Protein AF-A0A238XW13-F1 (afdb_monomer_lite)

Secondary structure (DSSP, 8-state):
-----HHHHHHHHHHHHHHHHHHHHHHHHTT---PPP-TT-GGGGGGGHHHHHHHHHHHHHHHHHHHHTT----HHHHTHHHHHHHHHHHHHHHTT-SS---HHHHHT--HHHHT-HHHHHHHHHHHHHHHHHHHHHHHHHT-HHHHHHHHHHHHHHHHHSTTHHHHHHHHHHHHHHHHHHHHHTT-TTS--

Structure (mmCIF, N/CA/C/O backbone):
data_AF-A0A238XW13-F1
#
_entry.id   AF-A0A238XW13-F1
#
loop_
_atom_site.group_PDB
_atom_site.id
_atom_site.type_symbol
_atom_site.label_atom_id
_atom_site.label_alt_id
_atom_site.label_comp_id
_atom_site.label_asym_id
_atom_site.label_entity_id
_atom_site.label_seq_id
_atom_site.pdbx_PDB_ins_code
_atom_site.Cartn_x
_atom_site.Cartn_y
_atom_site.Cartn_z
_atom_site.occupancy
_atom_site.B_iso_or_equiv
_atom_site.auth_seq_id
_atom_site.auth_comp_id
_atom_site.auth_asym_id
_atom_site.auth_atom_id
_atom_site.pdbx_PDB_model_num
ATOM 1 N N . MET A 1 1 ? -5.013 22.566 20.085 1.00 47.66 1 MET A N 1
ATOM 2 C CA . MET A 1 1 ? -4.917 21.570 18.995 1.00 47.66 1 MET A CA 1
ATOM 3 C C . MET A 1 1 ? -6.305 21.406 18.402 1.00 47.66 1 MET A C 1
ATOM 5 O O . MET A 1 1 ? -7.188 20.945 19.110 1.00 47.66 1 MET A O 1
ATOM 9 N N . VAL A 1 2 ? -6.535 21.866 17.172 1.00 48.44 2 VAL A N 1
ATOM 10 C CA . VAL A 1 2 ? -7.848 21.725 16.520 1.00 48.44 2 VAL A CA 1
ATOM 11 C C . VAL A 1 2 ? -8.035 20.252 16.161 1.00 48.44 2 VAL A C 1
ATOM 13 O O . VAL A 1 2 ? -7.322 19.716 15.314 1.00 48.44 2 VAL A O 1
ATOM 16 N N . THR A 1 3 ? -8.947 19.565 16.842 1.00 62.66 3 THR A N 1
ATOM 17 C CA . THR A 1 3 ? -9.299 18.179 16.534 1.00 62.66 3 THR A CA 1
ATOM 18 C C . THR A 1 3 ? -10.225 18.173 15.324 1.00 62.66 3 THR A C 1
ATOM 20 O O . THR A 1 3 ? -11.417 18.451 15.419 1.00 62.66 3 THR A O 1
ATOM 23 N N . LEU A 1 4 ? -9.666 17.885 14.147 1.00 67.56 4 LEU A N 1
ATOM 24 C CA . LEU A 1 4 ? -10.470 17.681 12.944 1.00 67.56 4 LEU A CA 1
ATOM 25 C C . LEU A 1 4 ? -11.485 16.547 13.178 1.00 67.56 4 LEU A C 1
ATOM 27 O O . LEU A 1 4 ? -11.102 15.486 13.685 1.00 67.56 4 LEU A O 1
ATOM 31 N N . PRO A 1 5 ? -12.760 16.729 12.788 1.00 81.88 5 PRO A N 1
ATOM 32 C CA . PRO A 1 5 ? -13.751 15.677 12.916 1.00 81.88 5 PRO A CA 1
ATOM 33 C C . PRO A 1 5 ? -13.320 14.451 12.109 1.00 81.88 5 PRO A C 1
ATOM 35 O O . PRO A 1 5 ? -12.816 14.562 10.988 1.00 81.88 5 PRO A O 1
ATOM 38 N N . ARG A 1 6 ? -13.550 13.260 12.669 1.00 79.94 6 ARG A N 1
ATOM 39 C CA . ARG A 1 6 ? -13.092 11.973 12.114 1.00 79.94 6 ARG A CA 1
ATOM 40 C C . ARG A 1 6 ? -13.455 11.779 10.638 1.00 79.94 6 ARG A C 1
ATOM 42 O O . ARG A 1 6 ? -12.653 11.251 9.876 1.00 79.94 6 ARG A O 1
ATOM 49 N N . ARG A 1 7 ? -14.634 12.259 10.229 1.00 83.69 7 ARG A N 1
ATOM 50 C CA . ARG A 1 7 ? -15.114 12.207 8.840 1.00 83.69 7 ARG A CA 1
ATOM 51 C C . ARG A 1 7 ? -14.308 13.101 7.896 1.00 83.69 7 ARG A C 1
ATOM 53 O O . ARG A 1 7 ? -14.017 12.678 6.788 1.00 83.69 7 ARG A O 1
ATOM 60 N N . VAL A 1 8 ? -13.907 14.295 8.336 1.00 85.88 8 VAL A N 1
ATOM 61 C CA . VAL A 1 8 ? -13.082 15.213 7.530 1.00 85.88 8 VAL A CA 1
ATOM 62 C C . VAL A 1 8 ? -11.680 14.642 7.353 1.00 85.88 8 VAL A C 1
ATOM 64 O O . VAL A 1 8 ? -11.150 14.640 6.247 1.00 85.88 8 VAL A O 1
ATOM 67 N N . ARG A 1 9 ? -11.110 14.065 8.416 1.00 85.19 9 ARG A N 1
ATOM 68 C CA . ARG A 1 9 ? -9.836 13.344 8.323 1.00 85.19 9 ARG A CA 1
ATOM 69 C C . ARG A 1 9 ? -9.937 12.129 7.392 1.00 85.19 9 ARG A C 1
ATOM 71 O O . ARG A 1 9 ? -9.058 11.922 6.565 1.00 85.19 9 ARG A O 1
ATOM 78 N N . GLY A 1 10 ? -11.029 11.368 7.483 1.00 85.75 10 GLY A N 1
ATOM 79 C CA . GLY A 1 10 ? -11.312 10.263 6.566 1.00 85.75 10 GLY A CA 1
ATOM 80 C C . GLY A 1 10 ? -11.390 10.717 5.107 1.00 85.75 10 GLY A C 1
ATOM 81 O O . GLY A 1 10 ? -10.730 10.130 4.257 1.00 85.75 10 GLY A O 1
ATOM 82 N N . ALA A 1 11 ? -12.114 11.804 4.827 1.00 89.12 11 ALA A N 1
ATOM 83 C CA . ALA A 1 11 ? -12.200 12.392 3.490 1.00 89.12 11 ALA A CA 1
ATOM 84 C C . ALA A 1 11 ? -10.829 12.856 2.972 1.00 89.12 11 ALA A C 1
ATOM 86 O O . ALA A 1 11 ? -10.493 12.594 1.822 1.00 89.12 11 ALA A O 1
ATOM 87 N N . MET A 1 12 ? -10.012 13.478 3.827 1.00 90.06 12 MET A N 1
ATOM 88 C CA . MET A 1 12 ? -8.645 13.879 3.489 1.00 90.06 12 MET A CA 1
ATOM 89 C C . MET A 1 12 ? -7.772 12.673 3.115 1.00 90.06 12 MET A C 1
ATOM 91 O O . MET A 1 12 ? -7.063 12.728 2.114 1.00 90.06 12 MET A O 1
ATOM 95 N N . PHE A 1 13 ? -7.840 11.572 3.870 1.00 90.19 13 PHE A N 1
ATOM 96 C CA . PHE A 1 13 ? -7.096 10.356 3.530 1.00 90.19 13 PHE A CA 1
ATOM 97 C C . PHE A 1 13 ? -7.586 9.704 2.244 1.00 90.19 13 PHE A C 1
ATOM 99 O O . PHE A 1 13 ? -6.761 9.231 1.474 1.00 90.19 13 PHE A O 1
ATOM 106 N N . VAL A 1 14 ? -8.894 9.717 1.974 1.00 90.38 14 VAL A N 1
ATOM 107 C CA . VAL A 1 14 ? -9.426 9.235 0.693 1.00 90.38 14 VAL A CA 1
ATOM 108 C C . VAL A 1 14 ? -8.959 10.123 -0.461 1.00 90.38 14 VAL A C 1
ATOM 110 O O . VAL A 1 14 ? -8.526 9.599 -1.480 1.00 90.38 14 VAL A O 1
ATOM 113 N N . ALA A 1 15 ? -8.969 11.447 -0.305 1.00 92.00 15 ALA A N 1
ATOM 114 C CA . ALA A 1 15 ? -8.471 12.364 -1.330 1.00 92.00 15 ALA A CA 1
ATOM 115 C C . ALA A 1 15 ? -6.973 12.151 -1.608 1.00 92.00 15 ALA A C 1
ATOM 117 O O . ALA A 1 15 ? -6.567 12.047 -2.765 1.00 92.00 15 ALA A O 1
ATOM 118 N N . LEU A 1 16 ? -6.161 12.011 -0.553 1.00 90.75 16 LEU A N 1
ATOM 119 C CA . LEU A 1 16 ? -4.748 11.654 -0.681 1.00 90.75 16 LEU A CA 1
ATOM 120 C C . LEU A 1 16 ? -4.582 10.294 -1.358 1.00 90.75 16 LEU A C 1
ATOM 122 O O . LEU A 1 16 ? -3.774 10.171 -2.271 1.00 90.75 16 LEU A O 1
ATOM 126 N N . ALA A 1 17 ? -5.368 9.294 -0.957 1.00 90.75 17 ALA A N 1
ATOM 127 C CA . ALA A 1 17 ? -5.331 7.969 -1.554 1.00 90.75 17 ALA A CA 1
ATOM 128 C C . ALA A 1 17 ? -5.603 8.018 -3.058 1.00 90.75 17 ALA A C 1
ATOM 130 O O . ALA A 1 17 ? -4.850 7.432 -3.824 1.00 90.75 17 ALA A O 1
ATOM 131 N N . VAL A 1 18 ? -6.625 8.761 -3.487 1.00 90.81 18 VAL A N 1
ATOM 132 C CA . VAL A 1 18 ? -6.931 8.962 -4.909 1.00 90.81 18 VAL A CA 1
ATOM 133 C C . VAL A 1 18 ? -5.757 9.624 -5.632 1.00 90.81 18 VAL A C 1
ATOM 135 O O . VAL A 1 18 ? -5.364 9.150 -6.693 1.00 90.81 18 VAL A O 1
ATOM 138 N N . GLY A 1 19 ? -5.149 10.663 -5.049 1.00 89.12 19 GLY A N 1
ATOM 139 C CA . GLY A 1 19 ? -3.969 11.314 -5.628 1.00 89.12 19 GLY A CA 1
ATOM 140 C C . GLY A 1 19 ? -2.779 10.362 -5.787 1.00 89.12 19 GLY A C 1
ATOM 141 O O . GLY A 1 19 ? -2.155 10.315 -6.845 1.00 89.12 19 GLY A O 1
ATOM 142 N N . PHE A 1 20 ? -2.504 9.549 -4.768 1.00 89.06 20 PHE A N 1
ATOM 143 C CA . PHE A 1 20 ? -1.454 8.533 -4.809 1.00 89.06 20 PHE A CA 1
ATOM 144 C C . PHE A 1 20 ? -1.750 7.431 -5.837 1.00 89.06 20 PHE A C 1
ATOM 146 O O . PHE A 1 20 ? -0.878 7.087 -6.627 1.00 89.06 20 PHE A O 1
ATOM 153 N N . LEU A 1 21 ? -2.984 6.926 -5.898 1.00 87.12 21 LEU A N 1
ATOM 154 C CA . LEU A 1 21 ? -3.394 5.910 -6.874 1.00 87.12 21 LEU A CA 1
ATOM 155 C C . LEU A 1 21 ? -3.401 6.437 -8.319 1.00 87.12 21 LEU A C 1
ATOM 157 O O . LEU A 1 21 ? -3.202 5.659 -9.250 1.00 87.12 21 LEU A O 1
ATOM 161 N N . ALA A 1 22 ? -3.587 7.744 -8.517 1.00 85.56 22 ALA A N 1
ATOM 162 C CA . ALA A 1 22 ? -3.461 8.397 -9.818 1.00 85.56 22 ALA A CA 1
ATOM 163 C C . ALA A 1 22 ? -1.995 8.613 -10.246 1.00 85.56 22 ALA A C 1
ATOM 165 O O . ALA A 1 22 ? -1.715 8.724 -11.441 1.00 85.56 22 ALA A O 1
ATOM 166 N N . GLY A 1 23 ? -1.053 8.640 -9.296 1.00 82.50 23 GLY A N 1
ATOM 167 C CA . GLY A 1 23 ? 0.372 8.903 -9.523 1.00 82.50 23 GLY A CA 1
ATOM 168 C C . GLY A 1 23 ? 1.007 8.100 -10.670 1.00 82.50 23 GLY A C 1
ATOM 169 O O . GLY A 1 23 ? 1.603 8.712 -11.558 1.00 82.50 23 GLY A O 1
ATOM 170 N N . PRO A 1 24 ? 0.845 6.764 -10.732 1.00 76.38 24 PRO A N 1
ATOM 171 C CA . PRO A 1 24 ? 1.392 5.950 -11.818 1.00 76.38 24 PRO A CA 1
ATOM 172 C C . PRO A 1 24 ? 0.893 6.370 -13.210 1.00 76.38 24 PRO A C 1
ATOM 174 O O . PRO A 1 24 ? 1.663 6.366 -14.171 1.00 76.38 24 PRO A O 1
ATOM 177 N N . PHE A 1 25 ? -0.377 6.770 -13.330 1.00 76.56 25 PHE A N 1
ATOM 178 C CA . PHE A 1 25 ? -0.962 7.224 -14.596 1.00 76.56 25 PHE A CA 1
ATOM 179 C C . PHE A 1 25 ? -0.399 8.580 -15.026 1.00 76.56 25 PHE A C 1
ATOM 181 O O . PHE A 1 25 ? -0.126 8.785 -16.207 1.00 76.56 25 PHE A O 1
ATOM 188 N N . LEU A 1 26 ? -0.172 9.483 -14.070 1.00 78.69 26 LEU A N 1
ATOM 189 C CA . LEU A 1 26 ? 0.428 10.794 -14.325 1.00 78.69 26 LEU A CA 1
ATOM 190 C C . LEU A 1 26 ? 1.893 10.674 -14.767 1.00 78.69 26 LEU A C 1
ATOM 192 O O . LEU A 1 26 ? 2.298 11.327 -15.724 1.00 78.69 26 LEU A O 1
ATOM 196 N N . LEU A 1 27 ? 2.670 9.799 -14.120 1.00 76.31 27 LEU A N 1
ATOM 197 C CA . LEU A 1 27 ? 4.058 9.517 -14.505 1.00 76.31 27 LEU A CA 1
ATOM 198 C C . LEU A 1 27 ? 4.147 8.937 -15.921 1.00 76.31 27 LEU A C 1
ATOM 200 O O . LEU A 1 27 ? 5.011 9.337 -16.700 1.00 76.31 27 LEU A O 1
ATOM 204 N N . ARG A 1 28 ? 3.213 8.047 -16.280 1.00 71.69 28 ARG A N 1
ATOM 205 C CA . ARG A 1 28 ? 3.100 7.534 -17.650 1.00 71.69 28 ARG A CA 1
ATOM 206 C C . ARG A 1 28 ? 2.737 8.640 -18.643 1.00 71.69 28 ARG A C 1
ATOM 208 O O . ARG A 1 28 ? 3.361 8.721 -19.694 1.00 71.69 28 ARG A O 1
ATOM 215 N N . ALA A 1 29 ? 1.748 9.479 -18.331 1.00 72.94 29 ALA A N 1
ATOM 216 C CA . ALA A 1 29 ? 1.335 10.581 -19.205 1.00 72.94 29 ALA A CA 1
ATOM 217 C C . ALA A 1 29 ? 2.479 11.578 -19.466 1.00 72.94 29 ALA A C 1
ATOM 219 O O . ALA A 1 29 ? 2.562 12.153 -20.547 1.00 72.94 29 ALA A O 1
ATOM 220 N N . ALA A 1 30 ? 3.396 11.730 -18.508 1.00 75.31 30 ALA A N 1
ATOM 221 C CA . ALA A 1 30 ? 4.619 12.515 -18.648 1.00 75.31 30 ALA A CA 1
ATOM 222 C C . ALA A 1 30 ? 5.753 11.791 -19.410 1.00 75.31 30 ALA A C 1
ATOM 224 O O . ALA A 1 30 ? 6.874 12.295 -19.444 1.00 75.31 30 ALA A O 1
ATOM 225 N N . ALA A 1 31 ? 5.483 10.620 -20.002 1.00 68.06 31 ALA A N 1
ATOM 226 C CA . ALA A 1 31 ? 6.437 9.786 -20.735 1.00 68.06 31 ALA A CA 1
ATOM 227 C C . ALA A 1 31 ? 7.711 9.435 -19.941 1.00 68.06 31 ALA A C 1
ATOM 229 O O . ALA A 1 31 ? 8.783 9.250 -20.518 1.00 68.06 31 ALA A O 1
ATOM 230 N N . VAL A 1 32 ? 7.604 9.321 -18.611 1.00 65.50 32 VAL A N 1
ATOM 231 C CA . VAL A 1 32 ? 8.729 8.898 -17.770 1.00 65.50 32 VAL A CA 1
ATOM 232 C C . VAL A 1 32 ? 9.018 7.418 -18.048 1.00 65.50 32 VAL A C 1
ATOM 234 O O . VAL A 1 32 ? 8.116 6.589 -17.879 1.00 65.50 32 VAL A O 1
ATOM 237 N N . PRO A 1 33 ? 10.244 7.048 -18.464 1.00 61.31 33 PRO A N 1
ATOM 238 C CA . PRO A 1 33 ? 10.586 5.658 -18.723 1.00 61.31 33 PRO A CA 1
ATOM 239 C C . PRO A 1 33 ? 10.483 4.845 -17.428 1.00 61.31 33 PRO A C 1
ATOM 241 O O . PRO A 1 33 ? 11.219 5.062 -16.469 1.00 61.31 33 PRO A O 1
ATOM 244 N N . MET A 1 34 ? 9.545 3.900 -17.405 1.00 61.00 34 MET A N 1
ATOM 245 C CA . MET A 1 34 ? 9.324 2.979 -16.292 1.00 61.00 34 MET A CA 1
ATOM 246 C C . MET A 1 34 ? 10.024 1.656 -16.606 1.00 61.00 34 MET A C 1
ATOM 248 O O . MET A 1 34 ? 9.383 0.676 -16.970 1.00 61.00 34 MET A O 1
ATOM 252 N N . SER A 1 35 ? 11.354 1.650 -16.543 1.00 64.94 35 SER A N 1
ATOM 253 C CA . SER A 1 35 ? 12.164 0.430 -16.612 1.00 64.94 35 SER A CA 1
ATOM 254 C C . SER A 1 35 ? 12.435 -0.118 -15.208 1.00 64.94 35 SER A C 1
ATOM 256 O O . SER A 1 35 ? 12.226 0.563 -14.202 1.00 64.94 35 SER A O 1
ATOM 258 N N . THR A 1 36 ? 12.907 -1.363 -15.115 1.00 66.69 36 THR A N 1
ATOM 259 C CA . THR A 1 36 ? 13.448 -1.881 -13.853 1.00 66.69 36 THR A CA 1
ATOM 260 C C . THR A 1 36 ? 14.610 -0.998 -13.389 1.00 66.69 36 THR A C 1
ATOM 262 O O . THR A 1 36 ? 15.554 -0.806 -14.161 1.00 66.69 36 THR A O 1
ATOM 265 N N . PRO A 1 37 ? 14.565 -0.469 -12.155 1.00 70.81 37 PRO A N 1
ATOM 266 C CA . PRO A 1 37 ? 15.571 0.466 -11.667 1.00 70.81 37 PRO A CA 1
ATOM 267 C C . PRO A 1 37 ? 16.959 -0.173 -11.561 1.00 70.81 37 PRO A C 1
ATOM 269 O O . PRO A 1 37 ? 17.096 -1.347 -11.207 1.00 70.81 37 PRO A O 1
ATOM 272 N N . THR A 1 38 ? 17.996 0.624 -11.827 1.00 77.25 38 THR A N 1
ATOM 273 C CA . THR A 1 38 ? 19.403 0.237 -11.664 1.00 77.25 38 THR A CA 1
ATOM 274 C C . THR A 1 38 ? 20.182 1.334 -10.936 1.00 77.25 38 THR A C 1
ATOM 276 O O . THR A 1 38 ? 19.900 2.520 -11.080 1.00 77.25 38 THR A O 1
ATOM 279 N N . VAL A 1 39 ? 21.193 0.951 -10.149 1.00 74.69 39 VAL A N 1
ATOM 280 C CA . VAL A 1 39 ? 22.015 1.920 -9.391 1.00 74.69 39 VAL A CA 1
ATOM 281 C C . VAL A 1 39 ? 22.853 2.808 -10.320 1.00 74.69 39 VAL A C 1
ATOM 283 O O . VAL A 1 39 ? 23.192 3.931 -9.962 1.00 74.69 39 VAL A O 1
ATOM 286 N N . ALA A 1 40 ? 23.174 2.316 -11.519 1.00 79.31 40 ALA A N 1
ATOM 287 C CA . ALA A 1 40 ? 24.001 3.024 -12.492 1.00 79.31 40 ALA A CA 1
ATOM 288 C C . ALA A 1 40 ? 23.297 4.241 -13.116 1.00 79.31 40 ALA A C 1
ATOM 290 O O . ALA A 1 40 ? 23.970 5.137 -13.619 1.00 79.31 40 ALA A O 1
ATOM 291 N N . GLU A 1 41 ? 21.964 4.294 -13.067 1.00 75.69 41 GLU A N 1
ATOM 292 C CA . GLU A 1 41 ? 21.180 5.331 -13.728 1.00 75.69 41 GLU A CA 1
ATOM 293 C C . GLU A 1 41 ? 20.219 5.998 -12.731 1.00 75.69 41 GLU A C 1
ATOM 295 O O . GLU A 1 41 ? 19.128 5.478 -12.478 1.00 75.69 41 GLU A O 1
ATOM 300 N N . PRO A 1 42 ? 20.587 7.159 -12.152 1.00 68.44 42 PRO A N 1
ATOM 301 C CA . PRO A 1 42 ? 19.797 7.827 -11.113 1.00 68.44 42 PRO A CA 1
ATOM 302 C C . PRO A 1 42 ? 18.363 8.155 -11.544 1.00 68.44 42 PRO A C 1
ATOM 304 O O . PRO A 1 42 ? 17.448 8.113 -10.725 1.00 68.44 42 PRO A O 1
ATOM 307 N N . GLY A 1 43 ? 18.148 8.434 -12.837 1.00 67.75 43 GLY A N 1
ATOM 308 C CA . GLY A 1 43 ? 16.819 8.681 -13.404 1.00 67.75 43 GLY A CA 1
ATOM 309 C C . GLY A 1 43 ? 15.876 7.479 -13.290 1.00 67.75 43 GLY A C 1
ATOM 310 O O . GLY A 1 43 ? 14.666 7.660 -13.168 1.00 67.75 43 GLY A O 1
ATOM 311 N N . SER A 1 44 ? 16.419 6.260 -13.220 1.00 71.12 44 SER A N 1
ATOM 312 C CA . SER A 1 44 ? 15.634 5.035 -13.042 1.00 71.12 44 SER A CA 1
ATOM 313 C C . SER A 1 44 ? 15.005 4.923 -11.647 1.00 71.12 44 SER A C 1
ATOM 315 O O . SER A 1 44 ? 14.045 4.178 -11.464 1.00 71.12 44 SER A O 1
ATOM 317 N N . LEU A 1 45 ? 15.458 5.717 -10.665 1.00 75.56 45 LEU A N 1
ATOM 318 C CA . LEU A 1 45 ? 14.849 5.751 -9.332 1.00 75.56 45 LEU A CA 1
ATOM 319 C C . LEU A 1 45 ? 13.423 6.319 -9.348 1.00 75.56 45 LEU A C 1
ATOM 321 O O . LEU A 1 45 ? 12.625 5.999 -8.467 1.00 75.56 45 LEU A O 1
ATOM 325 N N . LEU A 1 46 ? 13.066 7.102 -10.371 1.00 80.69 46 LEU A N 1
ATOM 326 C CA . LEU A 1 46 ? 11.691 7.564 -10.572 1.00 80.69 46 LEU A CA 1
ATOM 327 C C . LEU A 1 46 ? 10.720 6.397 -10.801 1.00 80.69 46 LEU A C 1
ATOM 329 O O . LEU A 1 46 ? 9.543 6.514 -10.460 1.00 80.69 46 LEU A O 1
ATOM 333 N N . ALA A 1 47 ? 11.205 5.241 -11.270 1.00 78.81 47 ALA A N 1
ATOM 334 C CA . ALA A 1 47 ? 10.394 4.035 -11.410 1.00 78.81 47 ALA A CA 1
ATOM 335 C C . ALA A 1 47 ? 9.900 3.484 -10.058 1.00 78.81 47 ALA A C 1
ATOM 337 O O . ALA A 1 47 ? 8.898 2.773 -10.022 1.00 78.81 47 ALA A O 1
ATOM 338 N N . LEU A 1 48 ? 10.537 3.838 -8.930 1.00 84.06 48 LEU A N 1
ATOM 339 C CA . LEU A 1 48 ? 10.062 3.458 -7.593 1.00 84.06 48 LEU A CA 1
ATOM 340 C C . LEU A 1 48 ? 8.811 4.237 -7.169 1.00 84.06 48 LEU A C 1
ATOM 342 O O . LEU A 1 48 ? 8.063 3.771 -6.307 1.00 84.06 48 LEU A O 1
ATOM 346 N N . ALA A 1 49 ? 8.555 5.403 -7.768 1.00 85.88 49 ALA A N 1
ATOM 347 C CA . ALA A 1 49 ? 7.430 6.250 -7.388 1.00 85.88 49 ALA A CA 1
ATOM 348 C C . ALA A 1 49 ? 6.081 5.566 -7.651 1.00 85.88 49 ALA A C 1
ATOM 350 O O . ALA A 1 49 ? 5.150 5.713 -6.859 1.00 85.88 49 ALA A O 1
ATOM 351 N N . ALA A 1 50 ? 5.971 4.770 -8.718 1.00 85.19 50 ALA A N 1
ATOM 352 C CA . ALA A 1 50 ? 4.749 4.037 -9.030 1.00 85.19 50 ALA A CA 1
ATOM 353 C C . ALA A 1 50 ? 4.390 2.976 -7.963 1.00 85.19 50 ALA A C 1
ATOM 355 O O . ALA A 1 50 ? 3.328 3.110 -7.357 1.00 85.19 50 ALA A O 1
ATOM 356 N N . PRO A 1 51 ? 5.236 1.978 -7.636 1.00 85.50 51 PRO A N 1
ATOM 357 C CA . PRO A 1 51 ? 4.927 1.024 -6.567 1.00 85.50 51 PRO A CA 1
ATOM 358 C C . PRO A 1 51 ? 4.740 1.697 -5.202 1.00 85.50 51 PRO A C 1
ATOM 360 O O . PRO A 1 51 ? 3.833 1.324 -4.457 1.00 85.50 51 PRO A O 1
ATOM 363 N N . ALA A 1 52 ? 5.545 2.719 -4.886 1.00 89.94 52 ALA A N 1
ATOM 364 C CA . ALA A 1 52 ? 5.422 3.454 -3.629 1.00 89.94 52 ALA A CA 1
ATOM 365 C C . ALA A 1 52 ? 4.073 4.181 -3.516 1.00 89.94 52 ALA A C 1
ATOM 367 O O . ALA A 1 52 ? 3.406 4.115 -2.483 1.00 89.94 52 ALA A O 1
ATOM 368 N N . SER A 1 53 ? 3.641 4.850 -4.587 1.00 89.75 53 SER A N 1
ATOM 369 C CA . SER A 1 53 ? 2.368 5.569 -4.604 1.00 89.75 53 SER A CA 1
ATOM 370 C C . SER A 1 53 ? 1.170 4.623 -4.523 1.00 89.75 53 SER A C 1
ATOM 372 O O . SER A 1 53 ? 0.254 4.882 -3.746 1.00 89.75 53 SER A O 1
ATOM 374 N N . VAL A 1 54 ? 1.204 3.475 -5.206 1.00 89.25 54 VAL A N 1
ATOM 375 C CA . VAL A 1 54 ? 0.139 2.464 -5.097 1.00 89.25 54 VAL A CA 1
ATOM 376 C C . VAL A 1 54 ? 0.050 1.897 -3.677 1.00 89.25 54 VAL A C 1
ATOM 378 O O . VAL A 1 54 ? -1.045 1.841 -3.113 1.00 89.25 54 VAL A O 1
ATOM 381 N N . ALA A 1 55 ? 1.186 1.533 -3.069 1.00 91.75 55 ALA A N 1
ATOM 382 C CA . ALA A 1 55 ? 1.227 1.069 -1.681 1.00 91.75 55 ALA A CA 1
ATOM 383 C C . ALA A 1 55 ? 0.648 2.115 -0.717 1.00 91.75 55 ALA A C 1
ATOM 385 O O . ALA A 1 55 ? -0.223 1.800 0.096 1.00 91.75 55 ALA A O 1
ATOM 386 N N . ALA A 1 56 ? 1.096 3.369 -0.834 1.00 91.75 56 ALA A N 1
ATOM 387 C CA . ALA A 1 56 ? 0.630 4.455 0.017 1.00 91.75 56 ALA A CA 1
ATOM 388 C C . ALA A 1 56 ? -0.880 4.688 -0.141 1.00 91.75 56 ALA A C 1
ATOM 390 O O . ALA A 1 56 ? -1.619 4.756 0.845 1.00 91.75 56 ALA A O 1
ATOM 391 N N . GLY A 1 57 ? -1.348 4.755 -1.389 1.00 90.12 57 GLY A N 1
ATOM 392 C CA . GLY A 1 57 ? -2.747 4.966 -1.728 1.00 90.12 57 GLY A CA 1
ATOM 393 C C . GLY A 1 57 ? -3.658 3.868 -1.183 1.00 90.12 57 GLY A C 1
ATOM 394 O O . GLY A 1 57 ? -4.687 4.176 -0.588 1.00 90.12 57 GLY A O 1
ATOM 395 N N . ALA A 1 58 ? -3.261 2.598 -1.292 1.00 91.06 58 ALA A N 1
ATOM 396 C CA . ALA A 1 58 ? -4.044 1.473 -0.783 1.00 91.06 58 ALA A CA 1
ATOM 397 C C . ALA A 1 58 ? -4.258 1.537 0.743 1.00 91.06 58 ALA A C 1
ATOM 399 O O . ALA A 1 58 ? -5.383 1.373 1.224 1.00 91.06 58 ALA A O 1
ATOM 400 N N . ILE A 1 59 ? -3.203 1.828 1.512 1.00 92.56 59 ILE A N 1
ATOM 401 C CA . ILE A 1 59 ? -3.279 1.933 2.980 1.00 92.56 59 ILE A CA 1
ATOM 402 C C . ILE A 1 59 ? -4.135 3.132 3.404 1.00 92.56 59 ILE A C 1
ATOM 404 O O . ILE A 1 59 ? -4.979 3.017 4.304 1.00 92.56 59 ILE A O 1
ATOM 408 N N . LEU A 1 60 ? -3.939 4.281 2.749 1.00 92.25 60 LEU A N 1
ATOM 409 C CA . LEU A 1 60 ? -4.711 5.494 3.013 1.00 92.25 60 LEU A CA 1
ATOM 410 C C . LEU A 1 60 ? -6.188 5.315 2.652 1.00 92.25 60 LEU A C 1
ATOM 412 O O . LEU A 1 60 ? -7.044 5.810 3.382 1.00 92.25 60 LEU A O 1
ATOM 416 N N . LEU A 1 61 ? -6.503 4.568 1.590 1.00 91.44 61 LEU A N 1
ATOM 417 C CA . LEU A 1 61 ? -7.879 4.309 1.172 1.00 91.44 61 LEU A CA 1
ATOM 418 C C . LEU A 1 61 ? -8.631 3.468 2.206 1.00 91.44 61 LEU A C 1
ATOM 420 O O . LEU A 1 61 ? -9.729 3.838 2.621 1.00 91.44 61 LEU A O 1
ATOM 424 N N . VAL A 1 62 ? -8.027 2.368 2.665 1.00 92.06 62 VAL A N 1
ATOM 425 C CA . VAL A 1 62 ? -8.621 1.492 3.690 1.00 92.06 62 VAL A CA 1
ATOM 426 C C . VAL A 1 62 ? -8.812 2.252 5.005 1.00 92.06 62 VAL A C 1
ATOM 428 O O . VAL A 1 62 ? -9.887 2.213 5.611 1.00 92.06 62 VAL A O 1
ATOM 431 N N . SER A 1 63 ? -7.794 3.006 5.420 1.00 89.44 63 SER A N 1
ATOM 432 C CA . SER A 1 63 ? -7.848 3.803 6.648 1.00 89.44 63 SER A CA 1
ATOM 433 C C . SER A 1 63 ? -8.888 4.924 6.548 1.00 89.44 63 SER A C 1
ATOM 435 O O . SER A 1 63 ? -9.753 5.048 7.417 1.00 89.44 63 SER A O 1
ATOM 437 N N . GLY A 1 64 ? -8.886 5.685 5.452 1.00 86.88 64 GLY A N 1
ATOM 438 C CA . GLY A 1 64 ? -9.845 6.754 5.180 1.00 86.88 64 GLY A CA 1
ATOM 439 C C . GLY A 1 64 ? -11.288 6.257 5.084 1.00 86.88 64 GLY A C 1
ATOM 440 O O . GLY A 1 64 ? -12.180 6.848 5.694 1.00 86.88 64 GLY A O 1
ATOM 441 N N . GLY A 1 65 ? -11.519 5.127 4.410 1.00 87.31 65 GLY A N 1
ATOM 442 C CA . GLY A 1 65 ? -12.834 4.491 4.304 1.00 87.31 65 GLY A CA 1
ATOM 443 C C . GLY A 1 65 ? -13.392 4.052 5.662 1.00 87.31 65 GLY A C 1
ATOM 444 O O . GLY A 1 65 ? -14.566 4.290 5.970 1.00 87.31 65 GLY A O 1
ATOM 445 N N . SER A 1 66 ? -12.541 3.494 6.529 1.00 86.44 66 SER A N 1
ATOM 446 C CA . SER A 1 66 ? -12.938 3.161 7.903 1.00 86.44 66 SER A CA 1
ATOM 447 C C . SER A 1 66 ? -13.291 4.411 8.724 1.00 86.44 66 SER A C 1
ATOM 449 O O . SER A 1 66 ? -14.323 4.442 9.403 1.00 86.44 66 SER A O 1
ATOM 451 N N . ALA A 1 67 ? -12.504 5.484 8.582 1.00 85.69 67 ALA A N 1
ATOM 452 C CA . ALA A 1 67 ? -12.723 6.755 9.265 1.00 85.69 67 ALA A CA 1
ATOM 453 C C . ALA A 1 67 ? -14.007 7.467 8.799 1.00 85.69 67 ALA A C 1
ATOM 455 O O . ALA A 1 67 ? -14.740 8.003 9.634 1.00 85.69 67 ALA A O 1
ATOM 456 N N . LEU A 1 68 ? -14.330 7.416 7.501 1.00 86.31 68 LEU A N 1
ATOM 457 C CA . LEU A 1 68 ? -15.598 7.906 6.940 1.00 86.31 68 LEU A CA 1
ATOM 458 C C . LEU A 1 68 ? -16.805 7.138 7.481 1.00 86.31 68 LEU A C 1
ATOM 460 O O . LEU A 1 68 ? -17.830 7.740 7.804 1.00 86.31 68 LEU A O 1
ATOM 464 N N . SER A 1 69 ? -16.649 5.825 7.653 1.00 85.94 69 SER A N 1
ATOM 465 C CA . SER A 1 69 ? -17.660 4.953 8.262 1.00 85.94 69 SER A CA 1
ATOM 466 C C . SER A 1 69 ? -17.807 5.172 9.774 1.00 85.94 69 SER A C 1
ATOM 468 O O . SER A 1 69 ? -18.652 4.548 10.413 1.00 85.94 69 SER A O 1
ATOM 470 N N . GLY A 1 70 ? -16.975 6.032 10.375 1.00 81.00 70 GLY A N 1
ATOM 471 C CA . GLY A 1 70 ? -16.962 6.298 11.812 1.00 81.00 70 GLY A CA 1
ATOM 472 C C . GLY A 1 70 ? -16.442 5.132 12.656 1.00 81.00 70 GLY A C 1
ATOM 473 O O . GLY A 1 70 ? -16.560 5.174 13.880 1.00 81.00 70 GLY A O 1
ATOM 474 N N . ARG A 1 71 ? -15.856 4.103 12.032 1.00 82.88 71 ARG A N 1
ATOM 475 C CA . ARG A 1 71 ? -15.384 2.881 12.694 1.00 82.88 71 ARG A CA 1
ATOM 476 C C . ARG A 1 71 ? -13.868 2.913 12.857 1.00 82.88 71 ARG A C 1
ATOM 478 O O . ARG A 1 71 ? -13.157 3.524 12.066 1.00 82.88 71 ARG A O 1
ATOM 485 N N . ALA A 1 72 ? -13.370 2.286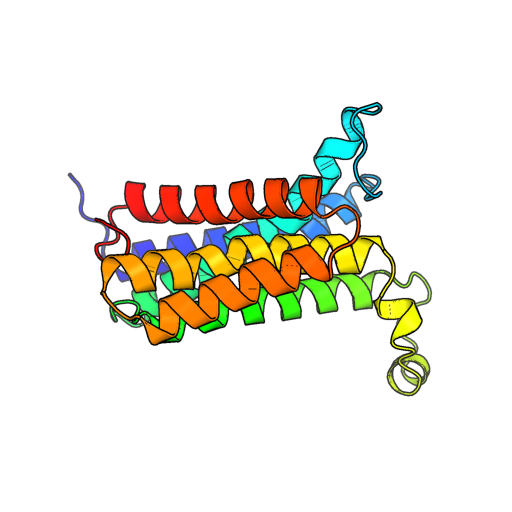 13.922 1.00 83.00 72 ALA A N 1
ATOM 486 C CA . ALA A 1 72 ? -11.941 2.006 14.033 1.00 83.00 72 ALA A CA 1
ATOM 487 C C . ALA A 1 72 ? -11.558 0.917 13.031 1.00 83.00 72 ALA A C 1
ATOM 489 O O . ALA A 1 72 ? -12.358 0.018 12.757 1.00 83.00 72 ALA A O 1
ATOM 490 N N . LEU A 1 73 ? -10.350 1.012 12.481 1.00 83.31 73 LEU A N 1
ATOM 491 C CA . LEU A 1 73 ? -9.863 0.018 11.543 1.00 83.31 73 LEU A CA 1
ATOM 492 C C . LEU A 1 73 ? -9.517 -1.259 12.316 1.00 83.31 73 LEU A C 1
ATOM 494 O O . LEU A 1 73 ? -8.620 -1.257 13.158 1.00 83.31 73 LEU A O 1
ATOM 498 N N . ALA A 1 74 ? -10.255 -2.342 12.063 1.00 88.12 74 ALA A N 1
ATOM 499 C CA . ALA A 1 74 ? -9.912 -3.637 12.641 1.00 88.12 74 ALA A CA 1
ATOM 500 C C . ALA A 1 74 ? -8.698 -4.227 11.901 1.00 88.12 74 ALA A C 1
ATOM 502 O O . ALA A 1 74 ? -8.610 -4.053 10.681 1.00 88.12 74 ALA A O 1
ATOM 503 N N . PRO A 1 75 ? -7.821 -4.990 12.580 1.00 86.94 75 PRO A N 1
ATOM 504 C CA . PRO A 1 75 ? -6.648 -5.598 11.951 1.00 86.94 75 PRO A CA 1
ATOM 505 C C . PRO A 1 75 ? -7.006 -6.394 10.695 1.00 86.94 75 PRO A C 1
ATOM 507 O O . PRO A 1 75 ? -6.412 -6.191 9.645 1.00 86.94 75 PRO A O 1
ATOM 510 N N . ARG A 1 76 ? -8.075 -7.189 10.731 1.00 87.81 76 ARG A N 1
ATOM 511 C CA . ARG A 1 76 ? -8.517 -7.995 9.581 1.00 87.81 76 ARG A CA 1
ATOM 512 C C . ARG A 1 76 ? -8.854 -7.174 8.334 1.00 87.81 76 ARG A C 1
ATOM 514 O O . ARG A 1 76 ? -8.600 -7.624 7.225 1.00 87.81 76 ARG A O 1
ATOM 521 N N . TRP A 1 77 ? -9.386 -5.962 8.500 1.00 89.56 77 TRP A N 1
ATOM 522 C CA . TRP A 1 77 ? -9.716 -5.085 7.370 1.00 89.56 77 TRP A CA 1
ATOM 523 C C . TRP A 1 77 ? -8.476 -4.500 6.694 1.00 89.56 77 TRP A C 1
ATOM 525 O O . TRP A 1 77 ? -8.541 -4.113 5.532 1.00 89.56 77 TRP A O 1
ATOM 535 N N . SER A 1 78 ? -7.328 -4.489 7.371 1.00 88.94 78 SER A N 1
ATOM 536 C CA . SER A 1 78 ? -6.069 -4.066 6.756 1.00 88.94 78 SER A CA 1
ATOM 537 C C . SER A 1 78 ? -5.565 -5.035 5.678 1.00 88.94 78 SER A C 1
ATOM 539 O O . SER A 1 78 ? -4.846 -4.605 4.781 1.00 88.94 78 SER A O 1
ATOM 541 N N . LEU A 1 79 ? -6.019 -6.298 5.683 1.00 90.25 79 LEU A N 1
ATOM 542 C CA . LEU A 1 79 ? -5.742 -7.272 4.615 1.00 90.25 79 LEU A CA 1
ATOM 543 C C . LEU A 1 79 ? -6.345 -6.863 3.263 1.00 90.25 79 LEU A C 1
ATOM 545 O O . LEU A 1 79 ? -5.933 -7.373 2.224 1.00 90.25 79 LEU A O 1
ATOM 549 N N . VAL A 1 80 ? -7.282 -5.911 3.254 1.00 92.00 80 VAL A N 1
ATOM 550 C CA . VAL A 1 80 ? -7.835 -5.348 2.018 1.00 92.00 80 VAL A CA 1
ATOM 551 C C . VAL A 1 80 ? -6.817 -4.448 1.308 1.00 92.00 80 VAL A C 1
ATOM 553 O O . VAL A 1 80 ? -6.847 -4.356 0.084 1.00 92.00 80 VAL A O 1
ATOM 556 N N . ALA A 1 81 ? -5.880 -3.821 2.030 1.00 89.44 81 ALA A N 1
ATOM 557 C CA . ALA A 1 81 ? -4.893 -2.931 1.415 1.00 89.44 81 ALA A CA 1
ATOM 558 C C . ALA A 1 81 ? -3.987 -3.666 0.401 1.00 89.44 81 ALA A C 1
ATOM 560 O O . ALA A 1 81 ? -3.890 -3.193 -0.733 1.00 89.44 81 ALA A O 1
ATOM 561 N N . PRO A 1 82 ? -3.393 -4.839 0.716 1.00 87.25 82 PRO A N 1
ATOM 562 C CA . PRO A 1 82 ? -2.685 -5.656 -0.273 1.00 87.25 82 PRO A CA 1
ATOM 563 C C . PRO A 1 82 ? -3.523 -5.981 -1.513 1.00 87.25 82 PRO A C 1
ATOM 565 O O . PRO A 1 82 ? -3.037 -5.841 -2.632 1.00 87.25 82 PRO A O 1
ATOM 568 N N . ALA A 1 83 ? -4.795 -6.354 -1.329 1.00 88.75 83 ALA A N 1
ATOM 569 C CA . ALA A 1 83 ? -5.690 -6.683 -2.437 1.00 88.75 83 ALA A CA 1
ATOM 570 C C . ALA A 1 83 ? -5.952 -5.475 -3.355 1.00 88.75 83 ALA A C 1
ATOM 572 O O . ALA A 1 83 ? -5.934 -5.618 -4.577 1.00 88.75 83 ALA A O 1
ATOM 573 N N . ILE A 1 84 ? -6.127 -4.277 -2.783 1.00 86.94 84 ILE A N 1
ATOM 574 C CA . ILE A 1 84 ? -6.244 -3.026 -3.551 1.00 86.94 84 ILE A CA 1
ATOM 575 C C . ILE A 1 84 ? -4.960 -2.764 -4.345 1.00 86.94 84 ILE A C 1
ATOM 577 O O . ILE A 1 84 ? -5.038 -2.425 -5.523 1.00 86.94 84 ILE A O 1
ATOM 581 N N . GLY A 1 85 ? -3.788 -2.957 -3.731 1.00 83.00 85 GLY A N 1
ATOM 582 C CA . GLY A 1 85 ? -2.499 -2.785 -4.406 1.00 83.00 85 GLY A CA 1
ATOM 583 C C . GLY A 1 85 ? -2.354 -3.680 -5.641 1.00 83.00 85 GLY A C 1
ATOM 584 O O . GLY A 1 85 ? -1.962 -3.203 -6.706 1.00 83.00 85 GLY A O 1
ATOM 585 N N . VAL A 1 86 ? -2.753 -4.952 -5.528 1.00 84.50 86 VAL A N 1
ATOM 586 C CA . VAL A 1 86 ? -2.772 -5.895 -6.660 1.00 84.50 86 VAL A CA 1
ATOM 587 C C . VAL A 1 86 ? -3.763 -5.453 -7.731 1.00 84.50 86 VAL A C 1
ATOM 589 O O . VAL A 1 86 ? -3.397 -5.392 -8.901 1.00 84.50 86 VAL A O 1
ATOM 592 N N . ALA A 1 87 ? -4.997 -5.111 -7.353 1.00 84.38 87 ALA A N 1
ATOM 593 C CA . ALA A 1 87 ? -6.035 -4.718 -8.306 1.00 84.38 87 ALA A CA 1
ATOM 594 C C . ALA A 1 87 ? -5.626 -3.483 -9.127 1.00 84.38 87 ALA A C 1
ATOM 596 O O . ALA A 1 87 ? -5.803 -3.450 -10.345 1.00 84.38 87 ALA A O 1
ATOM 597 N N . VAL A 1 88 ? -5.019 -2.489 -8.474 1.00 80.75 88 VAL A N 1
ATOM 598 C CA . VAL A 1 88 ? -4.505 -1.280 -9.132 1.00 80.75 88 VAL A CA 1
ATOM 599 C C . VAL A 1 88 ? -3.320 -1.611 -10.037 1.00 80.75 88 VAL A C 1
ATOM 601 O O . VAL A 1 88 ? -3.264 -1.129 -11.168 1.00 80.75 88 VAL A O 1
ATOM 604 N N . GLY A 1 89 ? -2.399 -2.464 -9.581 1.00 75.94 89 GLY A N 1
ATOM 605 C CA . GLY A 1 89 ? -1.270 -2.911 -10.396 1.00 75.94 89 GLY A CA 1
ATOM 606 C C . GLY A 1 89 ? -1.706 -3.680 -11.650 1.00 75.94 89 GLY A C 1
ATOM 607 O O . GLY A 1 89 ? -1.173 -3.429 -12.730 1.00 75.94 89 GLY A O 1
ATOM 608 N N . ILE A 1 90 ? -2.732 -4.532 -11.548 1.00 76.00 90 ILE A N 1
ATOM 609 C CA . ILE A 1 90 ? -3.348 -5.203 -12.704 1.00 76.00 90 ILE A CA 1
ATOM 610 C C . ILE A 1 90 ? -3.950 -4.168 -13.662 1.00 76.00 90 ILE A C 1
ATOM 612 O O . ILE A 1 90 ? -3.668 -4.216 -14.856 1.00 76.00 90 ILE A O 1
ATOM 616 N N . GLY A 1 91 ? -4.717 -3.192 -13.163 1.00 71.88 91 GLY A N 1
ATOM 617 C CA . GLY A 1 91 ? -5.284 -2.122 -13.997 1.00 71.88 91 GLY A CA 1
ATOM 618 C C . GLY A 1 91 ? -4.221 -1.297 -14.740 1.00 71.88 91 GLY A C 1
ATOM 619 O O . GLY A 1 91 ? -4.414 -0.896 -15.893 1.00 71.88 91 GLY A O 1
ATOM 620 N N . PHE A 1 92 ? -3.054 -1.094 -14.124 1.00 68.81 92 PHE A N 1
ATOM 621 C CA . PHE A 1 92 ? -1.912 -0.461 -14.782 1.00 68.81 92 PHE A CA 1
ATOM 622 C C . PHE A 1 92 ? -1.332 -1.325 -15.917 1.00 68.81 92 PHE A C 1
ATOM 624 O O . PHE A 1 92 ? -0.971 -0.786 -16.966 1.00 68.81 92 PHE A O 1
ATOM 631 N N . GLY A 1 93 ? -1.290 -2.649 -15.730 1.00 60.94 93 GLY A N 1
ATOM 632 C CA . GLY A 1 93 ? -0.883 -3.617 -16.753 1.00 60.94 93 GLY A CA 1
ATOM 633 C C . GLY A 1 93 ? -1.836 -3.665 -17.949 1.00 60.94 93 GLY A C 1
ATOM 634 O O . GLY A 1 93 ? -1.384 -3.569 -19.084 1.00 60.94 93 GLY A O 1
ATOM 635 N N . VAL A 1 94 ? -3.151 -3.711 -17.701 1.00 56.88 94 VAL A N 1
ATOM 636 C CA . VAL A 1 94 ? -4.192 -3.727 -18.753 1.00 56.88 94 VAL A CA 1
ATOM 637 C C . VAL A 1 94 ? -4.157 -2.465 -19.623 1.00 56.88 94 VAL A C 1
ATOM 639 O O . VAL A 1 94 ? -4.393 -2.527 -20.820 1.00 56.88 94 VAL A O 1
ATOM 642 N N . SER A 1 95 ? -3.836 -1.306 -19.047 1.00 52.72 95 SER A N 1
ATOM 643 C CA . SER A 1 95 ? -3.757 -0.042 -19.797 1.00 52.72 95 SER A CA 1
ATOM 644 C C . SER A 1 95 ? -2.427 0.173 -20.537 1.00 52.72 95 SER A C 1
ATOM 646 O O . SER A 1 95 ? -2.262 1.200 -21.192 1.00 52.72 95 SER A O 1
ATOM 648 N N . GLY A 1 96 ? -1.446 -0.721 -20.358 1.00 51.09 96 GLY A N 1
ATOM 649 C CA . GLY A 1 96 ? -0.091 -0.603 -20.907 1.00 51.09 96 GLY A CA 1
ATOM 650 C C . GLY A 1 96 ? 0.103 -1.229 -22.291 1.00 51.09 96 GLY A C 1
ATOM 651 O O . GLY A 1 96 ? 1.108 -0.939 -22.935 1.00 51.09 96 GLY A O 1
ATOM 652 N N . SER A 1 97 ? -0.836 -2.049 -22.771 1.00 52.81 97 SER A N 1
ATOM 653 C CA . SER A 1 97 ? -0.837 -2.520 -24.156 1.00 52.81 97 SER A CA 1
ATOM 654 C C . SER A 1 97 ? -1.256 -1.364 -25.068 1.00 52.81 97 SER A C 1
ATOM 656 O O . SER A 1 97 ? -2.403 -0.930 -25.063 1.00 52.81 97 SER A O 1
ATOM 658 N N . THR A 1 98 ? -0.309 -0.819 -25.827 1.00 44.69 98 THR A N 1
ATOM 659 C CA . THR A 1 98 ? -0.537 0.253 -26.812 1.00 44.69 98 THR A CA 1
ATOM 660 C C . THR A 1 98 ? -1.321 -0.196 -28.044 1.00 44.69 98 THR A C 1
ATOM 662 O O . THR A 1 98 ? -1.711 0.644 -28.851 1.00 44.69 98 THR A O 1
ATOM 665 N N . GLU A 1 99 ? -1.592 -1.491 -28.192 1.00 44.31 99 GLU A N 1
ATOM 666 C CA . GLU A 1 99 ? -2.670 -1.941 -29.064 1.00 44.31 99 GLU A CA 1
ATOM 667 C C . GLU A 1 99 ? -3.968 -1.761 -28.286 1.00 44.31 99 GLU A C 1
ATOM 669 O O . GLU A 1 99 ? -4.143 -2.347 -27.216 1.00 44.31 99 GLU A O 1
ATOM 674 N N . GLY A 1 100 ? -4.815 -0.845 -28.765 1.00 40.12 100 GLY A N 1
ATOM 675 C CA . GLY A 1 100 ? -6.073 -0.495 -28.117 1.00 40.12 100 GLY A CA 1
ATOM 676 C C . GLY A 1 100 ? -6.852 -1.740 -27.705 1.00 40.12 100 GLY A C 1
ATOM 677 O O . GLY A 1 100 ? -6.753 -2.773 -28.360 1.00 40.12 100 GLY A O 1
ATOM 678 N N . LEU A 1 101 ? -7.610 -1.625 -26.611 1.00 46.28 101 LEU A N 1
ATOM 679 C CA . LEU A 1 101 ? -8.510 -2.663 -2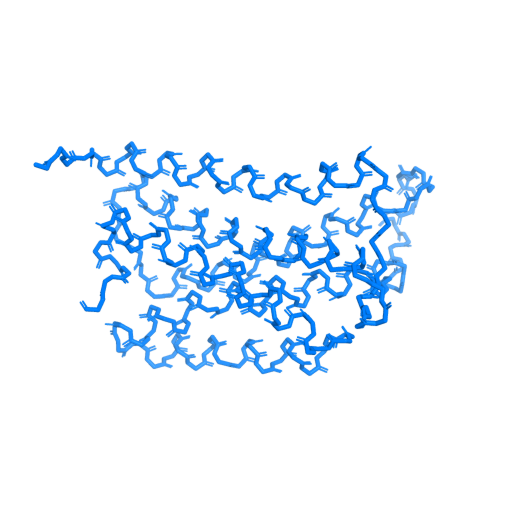6.112 1.00 46.28 101 LEU A CA 1
ATOM 680 C C . LEU A 1 101 ? -9.521 -3.060 -27.198 1.00 46.28 101 LEU A C 1
ATOM 682 O O . LEU A 1 101 ? -10.651 -2.575 -27.224 1.00 46.28 101 LEU A O 1
ATOM 686 N N . ASP A 1 102 ? -9.110 -3.940 -28.102 1.00 46.09 102 ASP A N 1
ATOM 687 C CA . ASP A 1 102 ? -10.006 -4.674 -28.968 1.00 46.09 102 ASP A CA 1
ATOM 688 C C . ASP A 1 102 ? -10.763 -5.643 -28.050 1.00 46.09 102 ASP A C 1
ATOM 690 O O . ASP A 1 102 ? -10.120 -6.402 -27.315 1.00 46.09 102 ASP A O 1
ATOM 694 N N . PR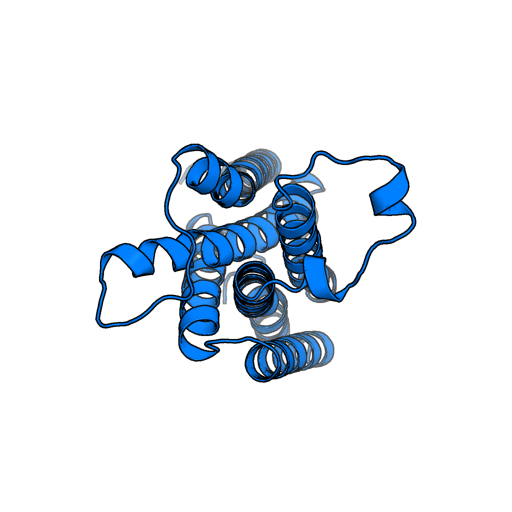O A 1 103 ? -12.105 -5.644 -28.016 1.00 47.97 103 PRO A N 1
ATOM 695 C CA . PRO A 1 103 ? -12.871 -6.616 -27.237 1.00 47.97 103 PRO A CA 1
ATOM 696 C C . PRO A 1 103 ? -12.466 -8.080 -27.503 1.00 47.97 103 PRO A C 1
ATOM 698 O O . PRO A 1 103 ? -12.683 -8.928 -26.638 1.00 47.97 103 PRO A O 1
ATOM 701 N N . ALA A 1 104 ? -11.814 -8.381 -28.633 1.00 45.50 104 ALA A N 1
ATOM 702 C CA . ALA A 1 104 ? -11.198 -9.682 -28.894 1.00 45.50 104 ALA A CA 1
ATOM 703 C C . ALA A 1 104 ? -10.011 -10.014 -27.955 1.00 45.50 104 ALA A C 1
ATOM 705 O O . ALA A 1 104 ? -9.888 -11.155 -27.511 1.00 45.50 104 ALA A O 1
ATOM 706 N N . THR A 1 105 ? -9.192 -9.028 -27.568 1.00 47.50 105 THR A N 1
ATOM 707 C CA . THR A 1 105 ? -8.041 -9.208 -26.652 1.00 47.50 105 THR A CA 1
ATOM 708 C C . THR A 1 105 ? -8.447 -9.481 -25.204 1.00 47.50 105 THR A C 1
ATOM 710 O O . THR A 1 105 ? -7.729 -10.171 -24.483 1.00 47.50 105 THR A O 1
ATOM 713 N N . LEU A 1 106 ? -9.640 -9.038 -24.786 1.00 49.56 106 LEU A N 1
ATOM 714 C CA . LEU A 1 106 ? -10.233 -9.421 -23.497 1.00 49.56 106 LEU A CA 1
ATOM 715 C C . LEU A 1 106 ? -10.602 -10.912 -23.449 1.00 49.56 106 LEU A C 1
ATOM 717 O O . LEU A 1 106 ? -10.588 -11.512 -22.376 1.00 49.56 106 LEU A O 1
ATOM 721 N N . SER A 1 107 ? -10.907 -11.513 -24.605 1.00 47.88 107 SER A N 1
ATOM 722 C CA . SER A 1 107 ? -11.208 -12.944 -24.721 1.00 47.88 107 SER A CA 1
ATOM 723 C C . SER A 1 107 ? -9.950 -13.810 -24.845 1.00 47.88 107 SER A C 1
ATOM 725 O O . SER A 1 107 ? -10.016 -15.009 -24.577 1.00 47.88 107 SER A O 1
ATOM 727 N N . SER A 1 108 ? -8.816 -13.217 -25.228 1.00 45.22 108 SER A N 1
ATOM 728 C CA . SER A 1 108 ? -7.501 -13.856 -25.348 1.00 45.22 108 SER A CA 1
ATOM 729 C C . SER A 1 108 ? 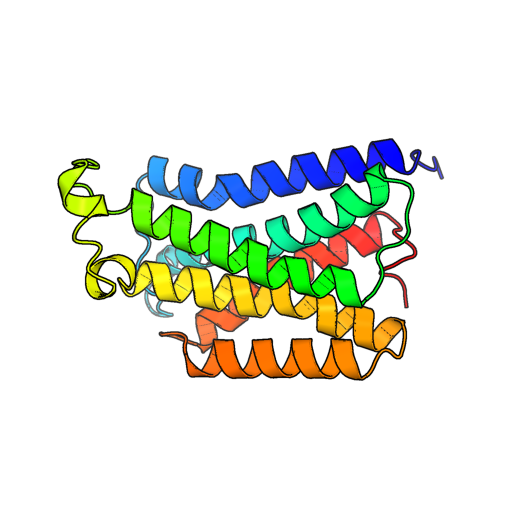-6.493 -13.192 -24.410 1.00 45.22 108 SER A C 1
ATOM 731 O O . SER A 1 108 ? -5.392 -12.831 -24.830 1.00 45.22 108 SER A O 1
ATOM 733 N N . LEU A 1 109 ? -6.897 -12.967 -23.156 1.00 46.12 109 LEU A N 1
ATOM 734 C CA . LEU A 1 109 ? -6.057 -12.380 -22.119 1.00 46.12 109 LEU A CA 1
ATOM 735 C C . LEU A 1 109 ? -4.877 -13.327 -21.848 1.00 46.12 109 LEU A C 1
ATOM 737 O O . LEU A 1 109 ? -4.930 -14.187 -20.968 1.00 46.12 109 LEU A O 1
ATOM 741 N N . ASP A 1 110 ? -3.827 -13.220 -22.653 1.00 47.09 110 ASP A N 1
ATOM 742 C CA . ASP A 1 110 ? -2.614 -13.985 -22.451 1.00 47.09 110 ASP A CA 1
ATOM 743 C C . ASP A 1 110 ? -1.954 -13.423 -21.192 1.00 47.09 110 ASP A C 1
ATOM 745 O O . ASP A 1 110 ? -1.441 -12.297 -21.182 1.00 47.09 110 ASP A O 1
ATOM 749 N N . LEU A 1 111 ? -2.032 -14.177 -20.090 1.00 49.09 111 LEU A N 1
ATOM 750 C CA . LEU A 1 111 ? -1.458 -13.777 -18.803 1.00 49.09 111 LEU A CA 1
ATOM 751 C C . LEU A 1 111 ? 0.010 -13.347 -18.964 1.00 49.09 111 LEU A C 1
ATOM 753 O O . LEU A 1 111 ? 0.469 -12.488 -18.213 1.00 49.09 111 LEU A O 1
ATOM 757 N N . GLY A 1 112 ? 0.722 -13.888 -19.962 1.00 41.75 112 GLY A N 1
ATOM 758 C CA . GLY A 1 112 ? 2.100 -13.528 -20.290 1.00 41.75 112 GLY A CA 1
ATOM 759 C C . GLY A 1 112 ? 2.307 -12.064 -20.701 1.00 41.75 112 GLY A C 1
ATOM 760 O O . GLY A 1 112 ? 3.327 -11.482 -20.340 1.00 41.75 112 GLY A O 1
ATOM 761 N N . VAL A 1 113 ? 1.342 -11.430 -21.379 1.00 44.88 113 VAL A N 1
ATOM 762 C CA . VAL A 1 113 ? 1.425 -10.013 -21.801 1.00 44.88 113 VAL A CA 1
ATOM 763 C C . VAL A 1 113 ? 1.092 -9.068 -20.640 1.00 44.88 113 VAL A C 1
ATOM 765 O O . VAL A 1 113 ? 1.718 -8.020 -20.472 1.00 44.88 113 VAL A O 1
ATOM 768 N N . LEU A 1 114 ? 0.163 -9.474 -19.770 1.00 49.16 114 LEU A N 1
ATOM 769 C CA . LEU A 1 114 ? -0.175 -8.758 -18.533 1.00 49.16 114 LEU A CA 1
ATOM 770 C C . LEU A 1 114 ? 0.977 -8.762 -17.513 1.00 49.16 114 LEU A C 1
ATOM 772 O O . LEU A 1 114 ? 1.128 -7.816 -16.736 1.00 49.16 114 LEU A O 1
ATOM 776 N N . LEU A 1 115 ? 1.817 -9.797 -17.564 1.00 49.41 115 LEU A N 1
ATOM 777 C CA . LEU A 1 115 ? 2.999 -10.016 -16.731 1.00 49.41 115 LEU A CA 1
ATOM 778 C C . LEU A 1 115 ? 4.289 -9.441 -17.342 1.00 49.41 115 LEU A C 1
ATOM 780 O O . LEU A 1 115 ? 5.376 -9.963 -17.093 1.00 49.41 115 LEU A O 1
ATOM 784 N N . SER A 1 116 ? 4.212 -8.344 -18.105 1.00 55.69 116 SER A N 1
ATOM 785 C CA . SER A 1 116 ? 5.433 -7.601 -18.445 1.00 55.69 116 SER A CA 1
ATOM 786 C C . SER A 1 116 ? 6.210 -7.250 -17.160 1.00 55.69 116 SER A C 1
ATOM 788 O O . SER A 1 116 ? 5.610 -6.938 -16.124 1.00 55.69 116 SER A O 1
ATOM 790 N N . GLY A 1 117 ? 7.547 -7.289 -17.213 1.00 56.78 117 GLY A N 1
ATOM 791 C CA . GLY A 1 117 ? 8.405 -7.147 -16.026 1.00 56.78 117 GLY A CA 1
ATOM 792 C C . GLY A 1 117 ? 8.112 -5.895 -15.182 1.00 56.78 117 GLY A C 1
ATOM 793 O O . GLY A 1 117 ? 8.182 -5.934 -13.951 1.00 56.78 117 GLY A O 1
ATOM 794 N N . VAL A 1 118 ? 7.691 -4.805 -15.831 1.00 62.75 118 VAL A N 1
ATOM 795 C CA . VAL A 1 118 ? 7.319 -3.535 -15.190 1.00 62.75 118 VAL A CA 1
ATOM 796 C C . VAL A 1 118 ? 6.033 -3.678 -14.372 1.00 62.75 118 VAL A C 1
ATOM 798 O O . VAL A 1 118 ? 5.980 -3.228 -13.228 1.00 62.75 118 VAL A O 1
ATOM 801 N N . THR A 1 119 ? 5.014 -4.359 -14.905 1.00 72.31 119 THR A N 1
ATOM 802 C CA . THR A 1 119 ? 3.759 -4.623 -14.185 1.00 72.31 119 THR A CA 1
ATOM 803 C C . THR A 1 119 ? 4.019 -5.474 -12.943 1.00 72.31 119 THR A C 1
ATOM 805 O O . THR A 1 119 ? 3.547 -5.143 -11.855 1.00 72.31 119 THR A O 1
ATOM 808 N N . SER A 1 120 ? 4.835 -6.527 -13.071 1.00 74.88 120 SER A N 1
ATOM 809 C CA . SER A 1 120 ? 5.202 -7.381 -11.934 1.00 74.88 120 SER A CA 1
ATOM 810 C C . SER A 1 120 ? 6.021 -6.647 -10.867 1.00 74.88 120 SER A C 1
ATOM 812 O O . SER A 1 120 ? 5.825 -6.895 -9.679 1.00 74.88 120 SER A O 1
ATOM 814 N N . PHE A 1 121 ? 6.877 -5.696 -11.259 1.00 80.19 121 PHE A N 1
ATOM 815 C CA . PHE A 1 121 ? 7.619 -4.846 -10.326 1.00 80.19 121 PHE A CA 1
ATOM 816 C C . PHE A 1 121 ? 6.689 -3.922 -9.525 1.00 80.19 121 PHE A C 1
ATOM 818 O O . PHE A 1 121 ? 6.806 -3.835 -8.300 1.00 80.19 121 PHE A O 1
ATOM 825 N N . VAL A 1 122 ? 5.728 -3.271 -10.195 1.00 82.12 122 VAL A N 1
ATOM 826 C CA . VAL A 1 122 ? 4.748 -2.386 -9.540 1.00 82.12 122 VAL A CA 1
ATOM 827 C C . VAL A 1 122 ? 3.846 -3.176 -8.594 1.00 82.12 122 VAL A C 1
ATOM 829 O O . VAL A 1 122 ? 3.683 -2.769 -7.445 1.00 82.12 122 VAL A O 1
ATOM 832 N N . ILE A 1 123 ? 3.298 -4.311 -9.045 1.00 84.62 123 ILE A N 1
ATOM 833 C CA . ILE A 1 123 ? 2.456 -5.188 -8.215 1.00 84.62 123 ILE A CA 1
ATOM 834 C C . ILE A 1 123 ? 3.245 -5.679 -7.002 1.00 84.62 123 ILE A C 1
ATOM 836 O O . ILE A 1 123 ? 2.757 -5.590 -5.878 1.00 84.62 123 ILE A O 1
ATOM 840 N N . GLY A 1 124 ? 4.469 -6.159 -7.219 1.00 84.56 124 GLY A N 1
ATOM 841 C CA . GLY A 1 124 ? 5.340 -6.659 -6.166 1.00 84.56 124 GLY A CA 1
ATOM 842 C C . GLY A 1 124 ? 5.640 -5.613 -5.097 1.00 84.56 124 GLY A C 1
ATOM 843 O O . GLY A 1 124 ? 5.387 -5.842 -3.915 1.00 84.56 124 GLY A O 1
ATOM 844 N N . GLY A 1 125 ? 6.099 -4.425 -5.506 1.00 84.81 125 GLY A N 1
ATOM 845 C CA . GLY A 1 125 ? 6.384 -3.329 -4.577 1.00 84.81 125 GLY A CA 1
ATOM 846 C C . GLY A 1 125 ? 5.134 -2.801 -3.867 1.00 84.81 125 GLY A C 1
ATOM 847 O O . GLY A 1 125 ? 5.169 -2.548 -2.660 1.00 84.81 125 GLY A O 1
ATOM 848 N N . ALA A 1 126 ? 4.006 -2.706 -4.577 1.00 88.06 126 ALA A N 1
ATOM 849 C CA . ALA A 1 126 ? 2.723 -2.342 -3.985 1.00 88.06 126 ALA A CA 1
ATOM 850 C C . ALA A 1 126 ? 2.270 -3.361 -2.931 1.00 88.06 126 ALA A C 1
ATOM 852 O O . ALA A 1 126 ? 1.808 -2.962 -1.862 1.00 88.06 126 ALA A O 1
ATOM 853 N N . LEU A 1 127 ? 2.435 -4.662 -3.202 1.00 90.62 127 LEU A N 1
ATOM 854 C CA . LEU A 1 127 ? 2.085 -5.735 -2.274 1.00 90.62 127 LEU A CA 1
ATOM 855 C C . LEU A 1 127 ? 2.963 -5.687 -1.019 1.00 90.62 127 LEU A C 1
ATOM 857 O O . LEU A 1 127 ? 2.414 -5.721 0.080 1.00 90.62 127 LEU A O 1
ATOM 861 N N . VAL A 1 128 ? 4.290 -5.539 -1.170 1.00 91.00 128 VAL A N 1
ATOM 862 C CA . VAL A 1 128 ? 5.219 -5.384 -0.032 1.00 91.00 128 VAL A CA 1
ATOM 863 C C . VAL A 1 128 ? 4.777 -4.214 0.845 1.00 91.00 128 VAL A C 1
ATOM 865 O O . VAL A 1 128 ? 4.612 -4.365 2.055 1.00 91.00 128 VAL A O 1
ATOM 868 N N . GLY A 1 129 ? 4.571 -3.044 0.235 1.00 89.31 129 GLY A N 1
ATOM 869 C CA . GLY A 1 129 ? 4.234 -1.829 0.967 1.00 89.31 129 GLY A CA 1
ATOM 870 C C . GLY A 1 129 ? 2.865 -1.896 1.631 1.00 89.31 129 GLY A C 1
ATOM 871 O O . GLY A 1 129 ? 2.737 -1.569 2.807 1.00 89.31 129 GLY A O 1
ATOM 872 N N . ALA A 1 130 ? 1.845 -2.378 0.922 1.00 90.69 130 ALA A N 1
ATOM 873 C CA . ALA A 1 130 ? 0.496 -2.508 1.460 1.00 90.69 130 ALA A CA 1
ATOM 874 C C . ALA A 1 130 ? 0.388 -3.598 2.540 1.00 90.69 130 ALA A C 1
ATOM 876 O O . ALA A 1 130 ? -0.420 -3.461 3.459 1.00 90.69 130 ALA A O 1
ATOM 877 N N . ALA A 1 131 ? 1.221 -4.643 2.488 1.00 93.81 131 ALA A N 1
ATOM 878 C CA . ALA A 1 131 ? 1.300 -5.669 3.527 1.00 93.81 131 ALA A CA 1
ATOM 879 C C . ALA A 1 131 ? 1.883 -5.146 4.853 1.00 93.81 131 ALA A C 1
ATOM 881 O O . ALA A 1 131 ? 1.672 -5.766 5.897 1.00 93.81 131 ALA A O 1
ATOM 882 N N . LEU A 1 132 ? 2.509 -3.963 4.872 1.00 91.94 132 LEU A N 1
ATOM 883 C CA . LEU A 1 132 ? 2.868 -3.300 6.130 1.00 91.94 132 LEU A CA 1
ATOM 884 C C . LEU A 1 132 ? 1.637 -2.945 6.967 1.00 91.94 132 LEU A C 1
ATOM 886 O O . LEU A 1 132 ? 1.729 -2.928 8.191 1.00 91.94 132 LEU A O 1
ATOM 890 N N . ALA A 1 133 ? 0.479 -2.705 6.344 1.00 92.06 133 ALA A N 1
ATOM 891 C CA . ALA A 1 133 ? -0.744 -2.398 7.075 1.00 92.06 133 ALA A CA 1
ATOM 892 C C . ALA A 1 133 ? -1.178 -3.530 8.030 1.00 92.06 133 ALA A C 1
ATOM 894 O O . ALA A 1 133 ? -1.303 -3.257 9.227 1.00 92.06 133 ALA A O 1
ATOM 895 N N . PRO A 1 134 ? -1.356 -4.788 7.572 1.00 91.31 134 PRO A N 1
ATOM 896 C CA . PRO A 1 134 ? -1.650 -5.909 8.464 1.00 91.31 134 PRO A CA 1
ATOM 897 C C . PRO A 1 134 ? -0.516 -6.258 9.421 1.00 91.31 134 PRO A C 1
ATOM 899 O O . PRO A 1 134 ? -0.803 -6.631 10.556 1.00 91.31 134 PRO A O 1
ATOM 902 N N . VAL A 1 135 ? 0.751 -6.081 9.037 1.00 93.69 135 VAL A N 1
ATOM 903 C CA . VAL A 1 135 ? 1.879 -6.311 9.957 1.00 93.69 135 VAL A CA 1
ATOM 904 C C . VAL A 1 135 ? 1.841 -5.327 11.129 1.00 93.69 135 VAL A C 1
ATOM 906 O O . VAL A 1 135 ? 1.904 -5.738 12.288 1.00 93.69 135 VAL A O 1
ATOM 909 N N . VAL A 1 136 ? 1.687 -4.031 10.847 1.00 93.00 136 VAL A N 1
ATOM 910 C CA . VAL A 1 136 ? 1.679 -2.988 11.879 1.00 93.00 136 VAL A CA 1
ATOM 911 C C . VAL A 1 136 ? 0.417 -3.070 12.728 1.00 93.00 136 VAL A C 1
ATOM 913 O O . VAL A 1 136 ? 0.519 -3.109 13.950 1.00 93.00 136 VAL A O 1
ATOM 916 N N . LEU A 1 137 ? -0.771 -3.172 12.128 1.00 89.56 137 LEU A N 1
ATOM 917 C CA . LEU A 1 137 ? -2.012 -3.277 12.905 1.00 89.56 137 LEU A CA 1
ATOM 918 C C . LEU A 1 137 ? -2.123 -4.596 13.671 1.00 89.56 137 LEU A C 1
ATOM 920 O O . LEU A 1 137 ? -2.623 -4.595 14.794 1.00 89.56 137 LEU A O 1
ATOM 924 N N . GLY A 1 138 ? -1.650 -5.703 13.096 1.00 90.50 138 GLY A N 1
ATOM 925 C CA . GLY A 1 138 ? -1.566 -6.991 13.781 1.00 90.50 138 GLY A CA 1
ATOM 926 C C . GLY A 1 138 ? -0.657 -6.916 15.006 1.00 90.50 138 GLY A C 1
ATOM 927 O O . GLY A 1 138 ? -1.053 -7.358 16.081 1.00 90.50 138 GLY A O 1
ATOM 928 N N . SER A 1 139 ? 0.504 -6.266 14.875 1.00 92.62 139 SER A N 1
ATOM 929 C CA . SER A 1 139 ? 1.432 -6.019 15.986 1.00 92.62 139 SER A CA 1
ATOM 930 C C . SER A 1 139 ? 0.811 -5.128 17.069 1.00 92.62 139 SER A C 1
ATOM 932 O O . SER A 1 139 ? 0.746 -5.515 18.233 1.00 92.62 139 SER A O 1
ATOM 934 N N . LEU A 1 140 ? 0.252 -3.976 16.682 1.00 92.06 140 LEU A N 1
ATOM 935 C CA . LEU A 1 140 ? -0.337 -2.999 17.605 1.00 92.06 140 LEU A CA 1
ATOM 936 C C . LEU A 1 140 ? -1.563 -3.521 18.364 1.00 92.06 140 LEU A C 1
ATOM 938 O O . LEU A 1 140 ? -1.851 -3.064 19.468 1.00 92.06 140 LEU A O 1
ATOM 942 N N . LYS A 1 141 ? -2.337 -4.429 17.761 1.00 91.25 141 LYS A N 1
ATOM 943 C CA . LYS A 1 141 ? -3.578 -4.964 18.348 1.00 91.25 141 LYS A CA 1
ATOM 944 C C . LYS A 1 141 ? -3.440 -6.396 18.868 1.00 91.25 141 LYS A C 1
ATOM 946 O O . LYS A 1 141 ? -4.435 -6.946 19.331 1.00 91.25 141 LYS A O 1
ATOM 951 N N . GLY A 1 142 ? -2.247 -6.990 18.797 1.00 91.25 142 GLY A N 1
ATOM 952 C CA . GLY A 1 142 ? -1.998 -8.366 19.234 1.00 91.25 142 GLY A CA 1
ATOM 953 C C . GLY A 1 142 ? -2.734 -9.432 18.410 1.00 91.25 142 GLY A C 1
ATOM 954 O O . GLY A 1 142 ? -2.989 -10.521 18.913 1.00 91.25 142 GLY A O 1
ATOM 955 N N . ASP A 1 143 ? -3.102 -9.138 17.158 1.00 93.25 143 ASP A N 1
ATOM 956 C CA . ASP A 1 143 ? -3.764 -10.099 16.269 1.00 93.25 143 ASP A CA 1
ATOM 957 C C . ASP A 1 143 ? -2.713 -10.901 15.489 1.00 93.25 143 ASP A C 1
ATOM 959 O O . ASP A 1 143 ? -2.268 -10.507 14.406 1.00 93.25 143 ASP A O 1
ATOM 963 N N . THR A 1 144 ? -2.313 -12.041 16.058 1.00 93.25 144 THR A N 1
ATOM 964 C CA . THR A 1 144 ? -1.289 -12.932 15.493 1.00 93.25 144 THR A CA 1
ATOM 965 C C . THR A 1 144 ? -1.657 -13.450 14.105 1.00 93.25 144 THR A C 1
ATOM 967 O O . THR A 1 144 ? -0.771 -13.611 13.271 1.00 93.25 144 THR A O 1
ATOM 970 N N . VAL A 1 145 ? -2.945 -13.689 13.828 1.00 93.25 145 VAL A N 1
ATOM 971 C CA . VAL A 1 145 ? -3.392 -14.201 12.522 1.00 93.25 145 VAL A CA 1
ATOM 972 C C . VAL A 1 145 ? -3.184 -13.137 11.452 1.00 93.25 145 VAL A C 1
ATOM 974 O O . VAL A 1 145 ? -2.621 -13.424 10.398 1.00 93.25 145 VAL A O 1
ATOM 977 N N . THR A 1 146 ? -3.592 -11.899 11.740 1.00 91.44 146 THR A N 1
ATOM 978 C CA . THR A 1 146 ? -3.393 -10.773 10.820 1.00 91.44 146 THR A CA 1
ATOM 979 C C . THR A 1 146 ? -1.903 -10.477 10.622 1.00 91.44 146 THR A C 1
ATOM 981 O O . THR A 1 146 ? -1.472 -10.269 9.488 1.00 91.44 146 THR A O 1
ATOM 984 N N . LEU A 1 147 ? -1.106 -10.516 11.697 1.00 91.31 147 LEU A N 1
ATOM 985 C CA . LEU A 1 147 ? 0.343 -10.326 11.626 1.00 91.31 147 LEU A CA 1
ATOM 986 C C . LEU A 1 147 ? 0.999 -11.393 10.745 1.00 91.31 147 LEU A C 1
ATOM 988 O O . LEU A 1 147 ? 1.723 -11.046 9.817 1.00 91.31 147 LEU A O 1
ATOM 992 N N . LEU A 1 148 ? 0.700 -12.673 10.986 1.00 92.81 148 LEU A N 1
ATOM 993 C CA . LEU A 1 148 ? 1.258 -13.786 10.220 1.00 92.81 148 LEU A CA 1
ATOM 994 C C . LEU A 1 148 ? 0.852 -13.705 8.746 1.00 92.81 148 LEU A C 1
ATOM 996 O O . LEU A 1 148 ? 1.700 -13.859 7.872 1.00 92.81 148 LEU A O 1
ATOM 1000 N N . ALA A 1 149 ? -0.420 -13.411 8.464 1.00 92.44 149 ALA A N 1
ATOM 1001 C CA . ALA A 1 149 ? -0.900 -13.218 7.100 1.00 92.44 149 ALA A CA 1
ATOM 1002 C C . ALA A 1 149 ? -0.150 -12.073 6.398 1.00 92.44 149 ALA A C 1
ATOM 1004 O O . ALA A 1 149 ? 0.310 -12.242 5.271 1.00 92.44 149 ALA A O 1
ATOM 1005 N N . GLY A 1 150 ? 0.041 -10.937 7.078 1.00 88.75 150 GLY A N 1
ATOM 1006 C CA . GLY A 1 150 ? 0.838 -9.821 6.571 1.00 88.75 150 GLY A CA 1
ATOM 1007 C C . GLY A 1 150 ? 2.290 -10.213 6.288 1.00 88.75 150 GLY A C 1
ATOM 1008 O O . GLY A 1 150 ? 2.804 -9.933 5.209 1.00 88.75 150 GLY A O 1
ATOM 1009 N N . THR A 1 151 ? 2.944 -10.921 7.211 1.00 91.00 151 THR A N 1
ATOM 1010 C CA . THR A 1 151 ? 4.327 -11.388 7.038 1.00 91.00 151 THR A CA 1
ATOM 1011 C C . THR A 1 151 ? 4.463 -12.364 5.871 1.00 91.00 151 THR A C 1
ATOM 1013 O O . THR A 1 151 ? 5.386 -12.228 5.070 1.00 91.00 151 THR A O 1
ATOM 1016 N N . VAL A 1 152 ? 3.537 -13.316 5.728 1.00 92.69 152 VAL A N 1
ATOM 1017 C CA . VAL A 1 152 ? 3.527 -14.260 4.602 1.00 92.69 152 VAL A CA 1
ATOM 1018 C C . VAL A 1 152 ? 3.356 -13.519 3.277 1.00 92.69 152 VAL A C 1
ATOM 1020 O O . VAL A 1 152 ? 4.066 -13.831 2.325 1.00 92.69 152 VAL A O 1
ATOM 1023 N N . LEU A 1 153 ? 2.489 -12.503 3.215 1.00 88.50 153 LEU A N 1
ATOM 1024 C CA . LEU A 1 153 ? 2.332 -11.668 2.020 1.00 88.50 153 LEU A CA 1
ATOM 1025 C C . LEU A 1 153 ? 3.620 -10.913 1.670 1.00 88.50 153 LEU A C 1
ATOM 1027 O O . LEU A 1 153 ? 4.008 -10.898 0.502 1.00 88.50 153 LEU A O 1
ATOM 1031 N N . VAL A 1 154 ? 4.315 -10.342 2.662 1.00 87.50 154 VAL A N 1
ATOM 1032 C CA . VAL A 1 154 ? 5.623 -9.701 2.447 1.00 87.50 154 VAL A CA 1
ATOM 1033 C C . VAL A 1 154 ? 6.621 -10.716 1.887 1.00 87.50 154 VAL A C 1
ATOM 1035 O O . VAL A 1 154 ? 7.212 -10.473 0.840 1.00 87.50 154 VAL A O 1
ATOM 1038 N N . LEU A 1 155 ? 6.777 -11.883 2.511 1.00 88.44 155 LEU A N 1
ATOM 1039 C CA . LEU A 1 155 ? 7.732 -12.895 2.048 1.00 88.44 155 LEU A CA 1
ATOM 1040 C C . LEU A 1 155 ? 7.400 -13.418 0.643 1.00 88.44 155 LEU A C 1
ATOM 1042 O O . LEU A 1 155 ? 8.288 -13.509 -0.204 1.00 88.44 155 LEU A O 1
ATOM 1046 N N . ALA A 1 156 ? 6.124 -13.699 0.372 1.00 86.38 156 ALA A N 1
ATOM 1047 C CA . ALA A 1 156 ? 5.665 -14.153 -0.935 1.00 86.38 156 ALA A CA 1
ATOM 1048 C C . ALA A 1 156 ? 5.905 -13.092 -2.017 1.00 86.38 156 ALA A C 1
ATOM 1050 O O . ALA A 1 156 ? 6.403 -13.416 -3.092 1.00 86.38 156 ALA A O 1
ATOM 1051 N N . SER A 1 157 ? 5.617 -11.818 -1.725 1.00 82.75 157 SER A N 1
ATOM 1052 C CA . SER A 1 157 ? 5.882 -10.729 -2.669 1.00 82.75 157 SER A CA 1
ATOM 1053 C C . SER A 1 157 ? 7.363 -10.622 -3.016 1.00 82.75 157 SER A C 1
ATOM 1055 O O . SER A 1 157 ? 7.703 -10.562 -4.192 1.00 82.75 157 SER A O 1
ATOM 1057 N N . ILE A 1 158 ? 8.255 -10.686 -2.026 1.00 85.88 158 ILE A N 1
ATOM 1058 C CA . ILE A 1 158 ? 9.706 -10.618 -2.241 1.00 85.88 158 ILE A CA 1
ATOM 1059 C C . ILE A 1 158 ? 10.177 -11.757 -3.145 1.00 85.88 158 ILE A C 1
ATOM 1061 O O . ILE A 1 158 ? 10.952 -11.520 -4.067 1.00 85.88 158 ILE A O 1
ATOM 1065 N N . ALA A 1 159 ? 9.688 -12.975 -2.907 1.00 84.12 159 ALA A N 1
ATOM 1066 C CA . ALA A 1 159 ? 10.076 -14.153 -3.676 1.00 84.12 159 ALA A CA 1
ATOM 1067 C C . ALA A 1 159 ? 9.612 -14.102 -5.142 1.00 84.12 159 ALA A C 1
ATOM 1069 O O . ALA A 1 159 ? 10.278 -14.650 -6.016 1.00 84.12 159 ALA A O 1
ATOM 1070 N N . LEU A 1 160 ? 8.476 -13.456 -5.410 1.00 80.62 160 LEU A N 1
ATOM 1071 C CA . LEU A 1 160 ? 7.837 -13.434 -6.729 1.00 80.62 160 LEU A CA 1
ATOM 1072 C C . LEU A 1 160 ? 8.192 -12.196 -7.566 1.00 80.62 160 LEU A C 1
ATOM 1074 O O . LEU A 1 160 ? 7.834 -12.138 -8.742 1.00 80.62 160 LEU A O 1
ATOM 1078 N N . THR A 1 161 ? 8.865 -11.198 -6.986 1.00 79.69 161 THR A N 1
ATOM 1079 C CA . THR A 1 161 ? 9.066 -9.903 -7.649 1.00 79.69 161 THR A CA 1
ATOM 1080 C C . THR A 1 161 ? 10.420 -9.817 -8.359 1.00 79.69 161 THR A C 1
ATOM 1082 O O . THR A 1 161 ? 11.462 -9.981 -7.714 1.00 79.69 161 THR A O 1
ATOM 1085 N N . PRO A 1 162 ? 10.458 -9.473 -9.660 1.00 69.62 162 PRO A N 1
ATOM 1086 C CA . PRO A 1 162 ? 11.713 -9.146 -10.326 1.00 69.62 162 PRO A CA 1
ATOM 1087 C C . PRO A 1 162 ? 12.334 -7.888 -9.705 1.00 69.62 162 PRO A C 1
ATOM 1089 O O . PRO A 1 162 ? 11.634 -6.929 -9.394 1.00 69.62 162 PRO A O 1
ATOM 1092 N N . ALA A 1 163 ? 13.658 -7.886 -9.514 1.00 80.75 163 ALA A N 1
ATOM 1093 C CA . ALA A 1 163 ? 14.372 -6.820 -8.800 1.00 80.75 163 ALA A CA 1
ATOM 1094 C C . ALA A 1 163 ? 13.826 -6.569 -7.374 1.00 80.75 163 ALA A C 1
ATOM 1096 O O . ALA A 1 163 ? 13.602 -5.427 -6.961 1.00 80.75 163 ALA A O 1
ATOM 1097 N N . ALA A 1 164 ? 13.647 -7.653 -6.608 1.00 82.12 164 ALA A N 1
ATOM 1098 C CA . ALA A 1 164 ? 13.054 -7.653 -5.271 1.00 82.12 164 ALA A CA 1
ATOM 1099 C C . ALA A 1 164 ? 13.598 -6.561 -4.331 1.00 82.12 164 ALA A C 1
ATOM 1101 O O . ALA A 1 164 ? 12.816 -5.950 -3.614 1.00 82.12 164 ALA A O 1
ATOM 1102 N N . ALA A 1 165 ? 14.900 -6.255 -4.365 1.00 85.31 165 ALA A N 1
ATOM 1103 C CA . ALA A 1 165 ? 15.502 -5.214 -3.524 1.00 85.31 165 ALA A CA 1
ATOM 1104 C C . ALA A 1 165 ? 14.935 -3.802 -3.781 1.00 85.31 165 ALA A C 1
ATOM 1106 O O . ALA A 1 165 ? 14.724 -3.032 -2.849 1.00 85.31 165 ALA A O 1
ATOM 1107 N N . PHE A 1 166 ? 14.665 -3.448 -5.038 1.00 84.38 166 PHE A N 1
ATOM 1108 C CA . PHE A 1 166 ? 14.082 -2.146 -5.363 1.00 84.38 166 PHE A CA 1
ATOM 1109 C C . PHE A 1 166 ? 12.575 -2.122 -5.127 1.00 84.38 166 PHE A C 1
ATOM 1111 O O . PHE A 1 166 ? 12.038 -1.102 -4.698 1.00 84.38 166 PHE A O 1
ATOM 1118 N N . ALA A 1 167 ? 11.896 -3.244 -5.368 1.00 84.88 167 ALA A N 1
ATOM 1119 C CA . ALA A 1 167 ? 10.469 -3.365 -5.106 1.00 84.88 167 ALA A CA 1
ATOM 1120 C C . ALA A 1 167 ? 10.174 -3.264 -3.606 1.00 84.88 167 ALA A C 1
ATOM 1122 O O . ALA A 1 167 ? 9.248 -2.560 -3.205 1.00 84.88 167 ALA A O 1
ATOM 1123 N N . THR A 1 168 ? 10.999 -3.900 -2.768 1.00 86.19 168 THR A N 1
ATOM 1124 C CA . THR A 1 168 ? 10.898 -3.765 -1.314 1.00 86.19 168 THR A CA 1
ATOM 1125 C C . THR A 1 168 ? 11.191 -2.351 -0.867 1.00 86.19 168 THR A C 1
ATOM 1127 O O . THR A 1 168 ? 10.433 -1.821 -0.064 1.00 86.19 168 THR A O 1
ATOM 1130 N N . LEU A 1 169 ? 12.228 -1.709 -1.409 1.00 89.69 169 LEU A N 1
ATOM 1131 C CA . LEU A 1 169 ? 12.549 -0.325 -1.074 1.00 89.69 169 LEU A CA 1
ATOM 1132 C C . LEU A 1 169 ? 11.391 0.618 -1.428 1.00 89.69 169 LEU A C 1
ATOM 1134 O O . LEU A 1 169 ? 10.969 1.408 -0.588 1.00 89.69 169 LEU A O 1
ATOM 1138 N N . ALA A 1 170 ? 10.815 0.491 -2.625 1.00 87.75 170 ALA A N 1
ATOM 1139 C CA . ALA A 1 170 ? 9.657 1.282 -3.031 1.00 87.75 170 ALA A CA 1
ATOM 1140 C C . ALA A 1 170 ? 8.428 1.015 -2.150 1.00 87.75 170 ALA A C 1
ATOM 1142 O O . ALA A 1 170 ? 7.771 1.954 -1.699 1.00 87.75 170 ALA A O 1
ATOM 1143 N N . GLY A 1 171 ? 8.137 -0.258 -1.872 1.00 87.88 171 GLY A N 1
ATOM 1144 C CA . GLY A 1 171 ? 7.037 -0.662 -1.002 1.00 87.88 171 GLY A CA 1
ATOM 1145 C C . GLY A 1 171 ? 7.195 -0.126 0.420 1.00 87.88 171 GLY A C 1
ATOM 1146 O O . GLY A 1 171 ? 6.252 0.440 0.971 1.00 87.88 171 GLY A O 1
ATOM 1147 N N . LEU A 1 172 ? 8.395 -0.233 0.996 1.00 90.31 172 LEU A N 1
ATOM 1148 C CA . LEU A 1 172 ? 8.723 0.289 2.324 1.00 90.31 172 LEU A CA 1
ATOM 1149 C C . LEU A 1 172 ? 8.582 1.808 2.388 1.00 90.31 172 LEU A C 1
ATOM 1151 O O . LEU A 1 172 ? 8.004 2.316 3.347 1.00 90.31 172 LEU A O 1
ATOM 1155 N N . LEU A 1 173 ? 9.054 2.530 1.369 1.00 92.44 173 LEU A N 1
ATOM 1156 C CA . LEU A 1 173 ? 8.877 3.978 1.289 1.00 92.44 173 LEU A CA 1
ATOM 1157 C C . LEU A 1 173 ? 7.393 4.345 1.211 1.00 92.44 173 LEU A C 1
ATOM 1159 O O . LEU A 1 173 ? 6.919 5.139 2.016 1.00 92.44 173 LEU A O 1
ATOM 1163 N N . GLY A 1 174 ? 6.643 3.740 0.291 1.00 90.44 174 GLY A N 1
ATOM 1164 C CA . GLY A 1 174 ? 5.222 4.028 0.106 1.00 90.44 174 GLY A CA 1
ATOM 1165 C C . GLY A 1 174 ? 4.378 3.703 1.337 1.00 90.44 174 GLY A C 1
ATOM 1166 O O . GLY A 1 174 ? 3.681 4.564 1.880 1.00 90.44 174 GLY A O 1
ATOM 1167 N N . GLY A 1 175 ? 4.467 2.461 1.812 1.00 90.25 175 GLY A N 1
ATOM 1168 C CA . GLY A 1 175 ? 3.703 2.007 2.967 1.00 90.25 175 GLY A CA 1
ATOM 1169 C C . GLY A 1 175 ? 4.147 2.684 4.267 1.00 90.25 175 GLY A C 1
ATOM 1170 O O . GLY A 1 175 ? 3.303 3.112 5.052 1.00 90.25 175 GLY A O 1
ATOM 1171 N N . GLY A 1 176 ? 5.454 2.877 4.465 1.00 92.88 176 GLY A N 1
ATOM 1172 C CA . GLY A 1 176 ? 6.004 3.598 5.613 1.00 92.88 176 GLY A CA 1
ATOM 1173 C C . GLY A 1 176 ? 5.558 5.059 5.663 1.00 92.88 176 GLY A C 1
ATOM 1174 O O . GLY A 1 176 ? 5.117 5.523 6.714 1.00 92.88 176 GLY A O 1
ATOM 1175 N N . VAL A 1 177 ? 5.584 5.771 4.529 1.00 93.75 177 VAL A N 1
ATOM 1176 C CA . VAL A 1 177 ? 5.075 7.151 4.431 1.00 93.75 177 VAL A CA 1
ATOM 1177 C C . VAL A 1 177 ? 3.583 7.207 4.751 1.00 93.75 177 VAL A C 1
ATOM 1179 O O . VAL A 1 177 ? 3.167 8.067 5.524 1.00 93.75 177 VAL A O 1
ATOM 1182 N N . ALA A 1 178 ? 2.771 6.286 4.226 1.00 91.75 178 ALA A N 1
ATOM 1183 C CA . ALA A 1 178 ? 1.343 6.252 4.542 1.00 91.75 178 ALA A CA 1
ATOM 1184 C C . ALA A 1 178 ? 1.081 6.044 6.040 1.00 91.75 178 ALA A C 1
ATOM 1186 O O . ALA A 1 178 ? 0.272 6.761 6.630 1.00 91.75 178 ALA A O 1
ATOM 1187 N N . ILE A 1 179 ? 1.796 5.115 6.675 1.00 91.88 179 ILE A N 1
ATOM 1188 C CA . ILE A 1 179 ? 1.680 4.858 8.116 1.00 91.88 179 ILE A CA 1
ATOM 1189 C C . ILE A 1 179 ? 2.142 6.077 8.924 1.00 91.88 179 ILE A C 1
ATOM 1191 O O . ILE A 1 179 ? 1.456 6.487 9.862 1.00 91.88 179 ILE A O 1
ATOM 1195 N N . ALA A 1 180 ? 3.247 6.716 8.533 1.00 91.12 180 ALA A N 1
ATOM 1196 C CA . ALA A 1 180 ? 3.732 7.937 9.169 1.00 91.12 180 ALA A CA 1
ATOM 1197 C C . ALA A 1 180 ? 2.718 9.089 9.060 1.00 91.12 180 ALA A C 1
ATOM 1199 O O . ALA A 1 180 ? 2.479 9.790 10.043 1.00 91.12 180 ALA A O 1
ATOM 1200 N N . LEU A 1 181 ? 2.066 9.255 7.903 1.00 90.31 181 LEU A N 1
ATOM 1201 C CA . LEU A 1 181 ? 0.999 10.242 7.710 1.00 90.31 181 LEU A CA 1
ATOM 1202 C C . LEU A 1 181 ? -0.207 9.961 8.613 1.00 90.31 181 LEU A C 1
ATOM 1204 O O . LEU A 1 181 ? -0.730 10.881 9.244 1.00 90.31 181 LEU A O 1
ATOM 1208 N N . LEU A 1 182 ? -0.632 8.699 8.712 1.00 89.06 182 LEU A N 1
ATOM 1209 C CA . LEU A 1 182 ? -1.726 8.280 9.595 1.00 89.06 182 LEU A CA 1
ATOM 1210 C C . LEU A 1 182 ? -1.390 8.550 11.067 1.00 89.06 182 LEU A C 1
ATOM 1212 O O . LEU A 1 182 ? -2.234 9.033 11.830 1.00 89.06 182 LEU A O 1
ATOM 1216 N N . TRP A 1 183 ? -0.136 8.310 11.450 1.00 89.00 183 TRP A N 1
ATOM 1217 C CA . TRP A 1 183 ? 0.349 8.564 12.798 1.00 89.00 183 TRP A CA 1
ATOM 1218 C C . TRP A 1 183 ? 0.409 10.060 13.128 1.00 89.00 183 TRP A C 1
ATOM 1220 O O . TRP A 1 183 ? -0.123 10.4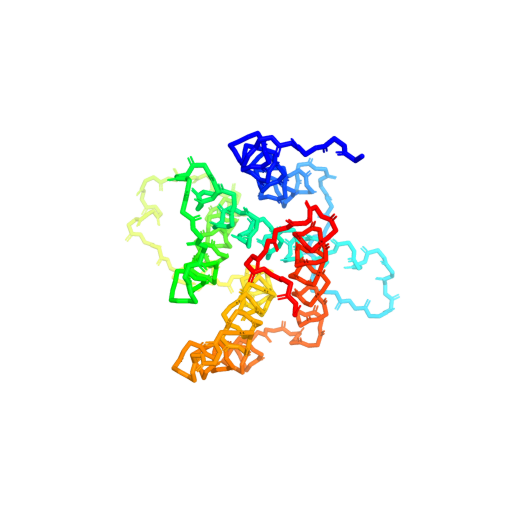87 14.162 1.00 89.00 183 TRP A O 1
ATOM 1230 N N . ALA A 1 184 ? 0.986 10.865 12.230 1.00 87.81 184 ALA A N 1
ATOM 1231 C CA . ALA A 1 184 ? 1.106 12.316 12.362 1.00 87.81 184 ALA A CA 1
ATOM 1232 C C . ALA A 1 184 ? -0.265 13.002 12.409 1.00 87.81 184 ALA A C 1
ATOM 1234 O O . ALA A 1 184 ? -0.495 13.907 13.211 1.00 87.81 184 ALA A O 1
ATOM 1235 N N . ALA A 1 185 ? -1.215 12.514 11.611 1.00 84.94 185 ALA A N 1
ATOM 1236 C CA . ALA A 1 185 ? -2.593 12.973 11.642 1.00 84.94 185 ALA A CA 1
ATOM 1237 C C . ALA A 1 185 ? -3.332 12.559 12.924 1.00 84.94 185 ALA A C 1
ATOM 1239 O O . ALA A 1 185 ? -4.426 13.057 13.163 1.00 84.94 185 ALA A O 1
ATOM 1240 N N . GLY A 1 186 ? -2.769 1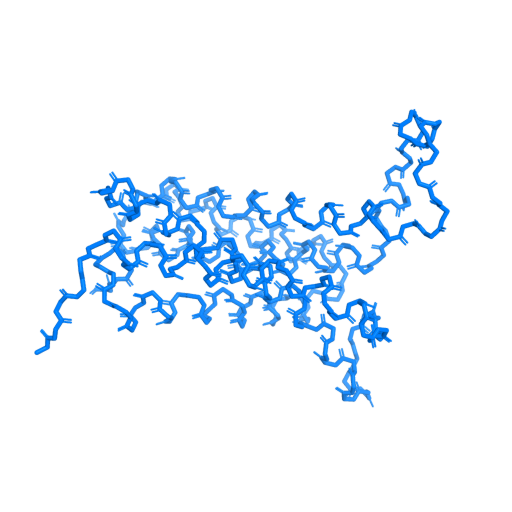1.690 13.769 1.00 77.62 186 GLY A N 1
ATOM 1241 C CA . GLY A 1 186 ? -3.346 11.307 15.056 1.00 77.62 186 GLY A CA 1
ATOM 1242 C C . GLY A 1 186 ? -4.486 10.299 14.941 1.00 77.62 186 GLY A C 1
ATOM 1243 O O . GLY A 1 186 ? -5.483 10.425 15.654 1.00 77.62 186 GLY A O 1
ATOM 1244 N N . ASP A 1 187 ? -4.395 9.342 14.016 1.00 77.31 187 ASP A N 1
ATOM 1245 C CA . ASP A 1 187 ? -5.294 8.187 14.006 1.00 77.31 187 ASP A CA 1
ATOM 1246 C C . ASP A 1 187 ? -4.920 7.215 15.138 1.00 77.31 187 ASP A C 1
ATOM 1248 O O . ASP A 1 187 ? -3.856 6.595 15.126 1.00 77.31 187 ASP A O 1
ATOM 1252 N N . ASN A 1 188 ? -5.811 7.067 16.122 1.00 80.44 188 ASN A N 1
ATOM 1253 C CA . ASN A 1 188 ? -5.616 6.168 17.266 1.00 80.44 188 ASN A CA 1
ATOM 1254 C C . ASN A 1 188 ? -5.507 4.686 16.870 1.00 80.44 188 ASN A C 1
ATOM 1256 O O . ASN A 1 188 ? -5.088 3.867 17.685 1.00 80.44 188 ASN A O 1
ATOM 1260 N N . SER A 1 189 ? -5.899 4.314 15.650 1.00 80.44 189 SER A N 1
ATOM 1261 C CA . SER A 1 189 ? -5.754 2.937 15.164 1.00 80.44 189 SER A CA 1
ATOM 1262 C C . SER A 1 189 ? -4.284 2.581 14.907 1.00 80.44 189 SER A C 1
ATOM 1264 O O . SER A 1 189 ? -3.917 1.422 15.069 1.00 80.44 189 SER A O 1
ATOM 1266 N N . TRP A 1 190 ? -3.462 3.580 14.565 1.00 83.50 190 TRP A N 1
ATOM 1267 C CA . TRP A 1 190 ? -2.074 3.436 14.106 1.00 83.50 190 TRP A CA 1
ATOM 1268 C C . TRP A 1 190 ? -1.030 3.920 15.119 1.00 83.50 190 TRP A C 1
ATOM 1270 O O . TRP A 1 190 ? 0.164 3.909 14.829 1.00 83.50 190 TRP A O 1
ATOM 1280 N N . ARG A 1 191 ? -1.471 4.368 16.298 1.00 81.38 191 ARG A N 1
ATOM 1281 C CA . ARG A 1 191 ? -0.579 4.768 17.388 1.00 81.38 191 ARG A CA 1
ATOM 1282 C C . ARG A 1 191 ? -0.141 3.544 18.207 1.00 81.38 191 ARG A C 1
ATOM 1284 O O . ARG A 1 191 ? -1.019 2.738 18.527 1.00 81.38 191 ARG A O 1
ATOM 1291 N N . PRO A 1 192 ? 1.160 3.421 18.533 1.00 75.06 192 PRO A N 1
ATOM 1292 C CA . PRO A 1 192 ? 1.631 2.509 19.570 1.00 75.06 192 PRO A CA 1
ATOM 1293 C C . PRO A 1 192 ? 1.103 2.895 20.953 1.00 75.06 192 PRO A C 1
ATOM 1295 O O . PRO A 1 192 ? 0.835 4.102 21.173 1.00 75.06 192 PRO A O 1
#

Organism: Halorubrum vacuolatum (NCBI:txid63740)

Foldseek 3Di:
DDQDQLQVLLVVLQVLLVVLLCQVVVCVVVVQDQDCADPVDPSNLVNLSLLLSLLLSLQSNLCSVCSNVVHQRALVSLVVSLVSQQVSLLVVLVVPPPPPPDVVCVVVVPVVSSVDLSSLLSNLLSQLQSLVSSLQLCVVVVPVVSNVVSVVSNVVSLVRHDVSVSSNVSSCNNNVVSLVVCVVSPRPSSDD

Radius of gyration: 16.92 Å; chains: 1; bounding box: 42×36×49 Å

Sequence (192 aa):
MVTLPRRVRGAMFVALAVGFLAGPFLLRAAAVPMSTPTVAEPGSLLALAAPASVAAGAILLVSGGSALSGRALAPRWSLVAPAIGVAVGIGFGVSGSTEGLDPATLSSLDLGVLLSGVTSFVIGGALVGAALAPVVLGSLKGDTVTLLAGTVLVLASIALTPAAAFATLAGLLGGGVAIALLWAAGDNSWRP

pLDDT: mean 79.41, std 14.49, range [40.12, 93.81]